Protein AF-A0A915CZK5-F1 (afdb_monomer_lite)

Organism: NCBI:txid166011

Radius of gyration: 19.05 Å; chains: 1; bounding box: 60×40×52 Å

pLDDT: mean 86.32, std 12.69, range [44.34, 98.44]

Sequence (229 aa):
MIPVGGGPTDKDTLWALVYAQLESTDKKTGRRNFRHSYAYAFQGFYGSDGAVMIAWLANWVDWDHIVDFETAMTLPRQVLLGADRKSILTPPVDQVVSLRDRVLDKMLFLRGQLISLPNGTAEIKLLIDPNYKGSIRLSLVHPTLKNPVPGVEISQQGLEIISGAVDKSKQQAIEVYADGGLTTGTARLLGNQKFTQMQLSGELAAITGADVWSLKAAEMRGKYINPQS

Secondary structure (DSSP, 8-state):
-EEESS-TT-TT-EEE-----TT-B-TTT--BTTSS--EEEEEEEEETTEEEEEEEE--GGG--SSS-----BPPPEE-EE-TTSS-EE-PBPGGGGGGEEEE--HHHHHTT--EE-TTS-EEEEEEE-TT--S-EEEEEE-SS--SSPPEEEEETTEEEEE--S---SSEEEEEEEEGGGTEEEEEEEE-SS---EEEEEE-GGGEEEEEEEEEPPP--------TT-

Structure (mmCIF, N/CA/C/O backbone):
data_AF-A0A915CZK5-F1
#
_entry.id   AF-A0A915CZK5-F1
#
loop_
_atom_site.group_PDB
_atom_site.id
_atom_site.type_symbol
_atom_site.label_atom_id
_atom_site.label_alt_id
_atom_site.label_comp_id
_atom_site.label_asym_id
_atom_site.label_entity_id
_atom_site.label_seq_id
_atom_site.pdbx_PDB_ins_code
_atom_site.Cartn_x
_atom_site.Cartn_y
_atom_site.Cartn_z
_atom_site.occupancy
_atom_site.B_iso_or_equiv
_atom_site.auth_seq_id
_atom_site.auth_comp_id
_atom_site.auth_asym_id
_atom_site.auth_atom_id
_atom_site.pdbx_PDB_model_num
ATOM 1 N N . MET A 1 1 ? 14.093 7.901 -16.658 1.00 88.12 1 MET A N 1
ATOM 2 C CA . MET A 1 1 ? 13.110 7.121 -17.446 1.00 88.12 1 MET A CA 1
ATOM 3 C C . MET A 1 1 ? 13.309 5.651 -17.126 1.00 88.12 1 MET A C 1
ATOM 5 O O . MET A 1 1 ? 14.445 5.277 -16.865 1.00 88.12 1 MET A O 1
ATOM 9 N N . ILE A 1 2 ? 12.245 4.849 -17.118 1.00 91.62 2 ILE A N 1
ATOM 10 C CA . ILE A 1 2 ? 12.290 3.407 -16.830 1.00 91.62 2 ILE A CA 1
ATOM 11 C C . ILE A 1 2 ? 11.559 2.637 -17.946 1.00 91.62 2 ILE A C 1
ATOM 13 O O . ILE A 1 2 ? 10.504 3.110 -18.384 1.00 91.62 2 ILE A O 1
ATOM 17 N N . PRO A 1 3 ? 12.108 1.522 -18.465 1.00 93.56 3 PRO A N 1
ATOM 18 C CA . PRO A 1 3 ? 11.441 0.747 -19.508 1.00 93.56 3 PRO A CA 1
ATOM 19 C C . PRO A 1 3 ? 10.228 0.010 -18.928 1.00 93.56 3 PRO A C 1
ATOM 21 O O . PRO A 1 3 ? 10.270 -0.474 -17.798 1.00 93.56 3 PRO A O 1
ATOM 24 N N . VAL A 1 4 ? 9.144 -0.067 -19.697 1.00 91.44 4 VAL A N 1
ATOM 25 C CA . VAL A 1 4 ? 7.889 -0.728 -19.320 1.00 91.44 4 VAL A CA 1
ATOM 26 C C . VAL A 1 4 ? 7.341 -1.539 -20.496 1.00 91.44 4 VAL A C 1
ATOM 28 O O . VAL A 1 4 ? 7.353 -1.095 -21.645 1.00 91.44 4 VAL A O 1
ATOM 31 N N . GLY A 1 5 ? 6.847 -2.746 -20.209 1.00 83.50 5 GLY A N 1
ATOM 32 C CA . GLY A 1 5 ? 6.284 -3.653 -21.219 1.00 83.50 5 GLY A CA 1
ATOM 33 C C . GLY A 1 5 ? 7.307 -4.384 -22.102 1.00 83.50 5 GLY A C 1
ATOM 34 O O . GLY A 1 5 ? 6.891 -5.092 -23.011 1.00 83.50 5 GLY A O 1
ATOM 35 N N . GLY A 1 6 ? 8.607 -4.233 -21.833 1.00 87.06 6 GLY A N 1
ATOM 36 C CA . GLY A 1 6 ? 9.704 -4.888 -22.548 1.00 87.06 6 GLY A CA 1
ATOM 37 C C . GLY A 1 6 ? 11.066 -4.529 -21.942 1.00 87.06 6 GLY A C 1
ATOM 38 O O . GLY A 1 6 ? 11.152 -3.713 -21.019 1.00 87.06 6 GLY A O 1
ATOM 39 N N . GLY A 1 7 ? 12.132 -5.159 -22.440 1.00 89.81 7 GLY A N 1
ATOM 40 C CA . GLY A 1 7 ? 13.500 -4.897 -21.983 1.00 89.81 7 GLY A CA 1
ATOM 41 C C . GLY A 1 7 ? 14.107 -3.622 -22.582 1.00 89.81 7 GLY A C 1
ATOM 42 O O . GLY A 1 7 ? 13.661 -3.158 -23.629 1.00 89.81 7 GLY A O 1
ATOM 43 N N . PRO A 1 8 ? 15.166 -3.048 -21.986 1.00 90.12 8 PRO A N 1
ATOM 44 C CA . PRO A 1 8 ? 15.745 -1.777 -22.436 1.00 90.12 8 PRO A CA 1
ATOM 45 C C . PRO A 1 8 ? 16.321 -1.813 -23.862 1.00 90.12 8 PRO A C 1
ATOM 47 O O . PRO A 1 8 ? 16.520 -0.759 -24.458 1.00 90.12 8 PRO A O 1
ATOM 50 N N . THR A 1 9 ? 16.595 -3.002 -24.405 1.00 91.69 9 THR A N 1
ATOM 51 C CA . THR A 1 9 ? 17.092 -3.208 -25.776 1.00 91.69 9 THR A CA 1
ATOM 52 C C . THR A 1 9 ? 16.009 -3.663 -26.755 1.00 91.69 9 THR A C 1
ATOM 54 O O . THR A 1 9 ? 16.303 -3.856 -27.932 1.00 91.69 9 THR A O 1
ATOM 57 N N . ASP A 1 10 ? 14.782 -3.895 -26.286 1.00 93.25 10 ASP A N 1
ATOM 58 C CA . ASP A 1 10 ? 13.662 -4.274 -27.143 1.00 93.25 10 ASP A CA 1
ATOM 59 C C . ASP A 1 10 ? 13.098 -3.026 -27.841 1.00 93.25 10 ASP A C 1
ATOM 61 O O . ASP A 1 10 ? 12.862 -1.987 -27.221 1.00 93.25 10 ASP A O 1
ATOM 65 N N . LYS A 1 11 ? 12.906 -3.131 -29.159 1.00 92.38 11 LYS A N 1
ATOM 66 C CA . LYS A 1 11 ? 12.412 -2.049 -30.017 1.00 92.38 11 LYS A CA 1
ATOM 67 C C . LYS A 1 11 ? 10.963 -1.662 -29.714 1.00 92.38 11 LYS A C 1
ATOM 69 O O . LYS A 1 11 ? 10.569 -0.540 -30.016 1.00 92.38 11 LYS A O 1
ATOM 74 N N . ASP A 1 12 ? 10.180 -2.582 -29.149 1.00 90.94 12 ASP A N 1
ATOM 75 C CA . ASP A 1 12 ? 8.757 -2.378 -28.867 1.00 90.94 12 ASP A CA 1
ATOM 76 C C . ASP A 1 12 ? 8.514 -1.898 -27.417 1.00 90.94 12 ASP A C 1
ATOM 78 O O . ASP A 1 12 ? 7.365 -1.692 -27.003 1.00 90.94 12 ASP A O 1
ATOM 82 N N . THR A 1 13 ? 9.596 -1.671 -26.657 1.00 93.56 13 THR A N 1
ATOM 83 C CA . THR A 1 13 ? 9.572 -1.164 -25.281 1.00 93.56 13 THR A CA 1
ATOM 84 C C . THR A 1 13 ? 9.050 0.262 -25.211 1.00 93.56 13 THR A C 1
ATOM 86 O O . THR A 1 13 ? 9.538 1.175 -25.881 1.00 93.56 13 THR A O 1
ATOM 89 N N . LEU A 1 14 ? 8.085 0.472 -24.317 1.00 93.19 14 LEU A N 1
ATOM 90 C CA . LEU A 1 14 ? 7.656 1.806 -23.924 1.00 93.19 14 LEU A CA 1
ATOM 91 C C . LEU A 1 14 ? 8.513 2.302 -22.760 1.00 93.19 14 LEU A C 1
ATOM 93 O O . LEU A 1 14 ? 9.072 1.523 -21.993 1.00 93.19 14 LEU A O 1
ATOM 97 N N . TRP A 1 15 ? 8.599 3.619 -22.603 1.00 93.50 15 TRP A N 1
ATOM 98 C CA . TRP A 1 15 ? 9.385 4.231 -21.538 1.00 93.50 15 TRP A CA 1
ATOM 99 C C . TRP A 1 15 ? 8.518 5.154 -20.699 1.00 93.50 15 TRP A C 1
ATOM 101 O O . TRP A 1 15 ? 7.873 6.062 -21.220 1.00 93.50 15 TRP A O 1
ATOM 111 N N . ALA A 1 16 ? 8.542 4.950 -19.385 1.00 91.00 16 ALA A N 1
ATOM 112 C CA . ALA A 1 16 ? 7.871 5.821 -18.437 1.00 91.00 16 ALA A CA 1
ATOM 113 C C . ALA A 1 16 ? 8.842 6.892 -17.915 1.00 91.00 16 ALA A C 1
ATOM 115 O O . ALA A 1 16 ? 9.943 6.600 -17.427 1.00 91.00 16 ALA A O 1
ATOM 116 N N . LEU A 1 17 ? 8.424 8.155 -17.996 1.00 91.44 17 LEU A N 1
ATOM 117 C CA . LEU A 1 17 ? 9.046 9.256 -17.268 1.00 91.44 17 LEU A CA 1
ATOM 118 C C . LEU A 1 17 ? 8.264 9.483 -15.973 1.00 91.44 17 LEU A C 1
ATOM 120 O O . LEU A 1 17 ? 7.155 10.009 -15.996 1.00 91.44 17 LEU A O 1
ATOM 124 N N . VAL A 1 18 ? 8.865 9.101 -14.849 1.00 88.56 18 VAL A N 1
ATOM 125 C CA . VAL A 1 18 ? 8.346 9.396 -13.511 1.00 88.56 18 VAL A CA 1
ATOM 126 C C . VAL A 1 18 ? 9.068 10.631 -12.994 1.00 88.56 18 VAL A C 1
ATOM 128 O O . VAL A 1 18 ? 10.297 10.680 -12.995 1.00 88.56 18 VAL A O 1
ATOM 131 N N . TYR A 1 19 ? 8.305 11.639 -12.593 1.00 86.31 19 TYR A N 1
ATOM 132 C CA . TYR A 1 19 ? 8.831 12.885 -12.057 1.00 86.31 19 TYR A CA 1
ATOM 133 C C . TYR A 1 19 ? 7.837 13.474 -11.062 1.00 86.31 19 TYR A C 1
ATOM 135 O O . TYR A 1 19 ? 6.649 13.152 -11.082 1.00 86.31 19 TYR A O 1
ATOM 143 N N . ALA A 1 20 ? 8.333 14.349 -10.199 1.00 83.06 20 ALA A N 1
ATOM 144 C CA . ALA A 1 20 ? 7.508 15.102 -9.277 1.00 83.06 20 ALA A CA 1
ATOM 145 C C . ALA A 1 20 ? 7.496 16.580 -9.672 1.00 83.06 20 ALA A C 1
ATOM 147 O O . ALA A 1 20 ? 8.491 17.111 -10.166 1.00 83.06 20 ALA A O 1
ATOM 148 N N . GLN A 1 21 ? 6.362 17.244 -9.458 1.00 79.12 21 GLN A N 1
ATOM 149 C CA . GLN A 1 21 ? 6.217 18.672 -9.714 1.00 79.12 21 GLN A CA 1
ATOM 150 C C . GLN A 1 21 ? 6.209 19.441 -8.395 1.00 79.12 21 GLN A C 1
ATOM 152 O O . GLN A 1 21 ? 5.219 19.423 -7.663 1.00 79.12 21 GLN A O 1
ATOM 157 N N . LEU A 1 22 ? 7.289 20.167 -8.126 1.00 74.19 22 LEU A N 1
ATOM 158 C CA . LEU A 1 22 ? 7.367 21.098 -7.004 1.00 74.19 22 LEU A CA 1
ATOM 159 C C . LEU A 1 22 ? 6.497 22.336 -7.276 1.00 74.19 22 LEU A C 1
ATOM 161 O O . LEU A 1 22 ? 6.403 22.796 -8.409 1.00 74.19 22 LEU A O 1
ATOM 165 N N . GLU A 1 23 ? 5.837 22.845 -6.235 1.00 72.44 23 GLU A N 1
ATOM 166 C CA . GLU A 1 23 ? 5.085 24.123 -6.209 1.00 72.44 23 GLU A CA 1
ATOM 167 C C . GLU A 1 23 ? 3.944 24.230 -7.225 1.00 72.44 23 GLU A C 1
ATOM 169 O O . GLU A 1 23 ? 3.369 25.293 -7.453 1.00 72.44 23 GLU A O 1
ATOM 174 N N . SER A 1 24 ? 3.554 23.107 -7.809 1.00 69.94 24 SER A N 1
ATOM 175 C CA . SER A 1 24 ? 2.520 23.068 -8.830 1.00 69.94 24 SER A CA 1
ATOM 176 C C . SER A 1 24 ? 1.125 23.109 -8.212 1.00 69.94 24 SER A C 1
ATOM 178 O O . SER A 1 24 ? 0.882 22.650 -7.095 1.00 69.94 24 SER A O 1
ATOM 180 N N . THR A 1 25 ? 0.193 23.697 -8.955 1.00 73.75 25 THR A N 1
ATOM 181 C CA . THR A 1 25 ? -1.229 23.717 -8.619 1.00 73.75 25 THR A CA 1
ATOM 182 C C . THR A 1 25 ? -1.966 22.941 -9.691 1.00 73.75 25 THR A C 1
ATOM 184 O O . THR A 1 25 ? -1.838 23.255 -10.877 1.00 73.75 25 THR A O 1
ATOM 187 N N . ASP A 1 26 ? -2.746 21.945 -9.289 1.00 72.25 26 ASP A N 1
ATOM 188 C CA . ASP A 1 26 ? -3.642 21.269 -10.211 1.00 72.25 26 ASP A CA 1
ATOM 189 C C . ASP A 1 26 ? -4.695 22.271 -10.707 1.00 72.25 26 ASP A C 1
ATOM 191 O O . ASP A 1 26 ? -5.464 22.834 -9.929 1.00 72.25 26 ASP A O 1
ATOM 195 N N . LYS A 1 27 ? -4.717 22.520 -12.019 1.00 78.56 27 LYS A N 1
ATOM 196 C CA . LYS A 1 27 ? -5.572 23.557 -12.617 1.00 78.56 27 LYS A CA 1
ATOM 197 C C . LYS A 1 27 ? -7.067 23.259 -12.488 1.00 78.56 27 LYS A C 1
ATOM 199 O O . LYS A 1 27 ? -7.861 24.191 -12.5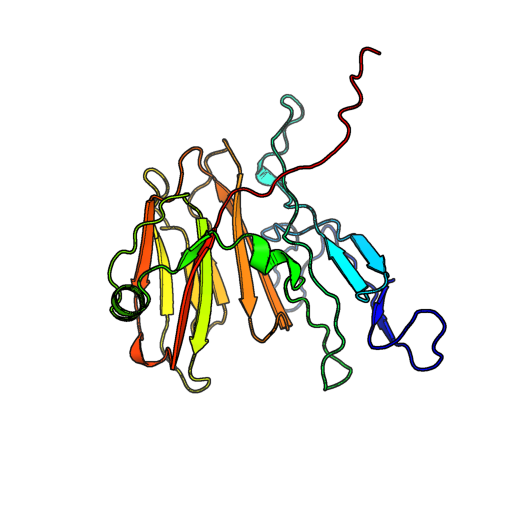38 1.00 78.56 27 LYS A O 1
ATOM 204 N N . LYS A 1 28 ? -7.456 21.987 -12.365 1.00 74.50 28 LYS A N 1
ATOM 205 C CA . LYS A 1 28 ? -8.867 21.578 -12.298 1.00 74.50 28 LYS A CA 1
ATOM 206 C C . LYS A 1 28 ? -9.430 21.697 -10.886 1.00 74.50 28 LYS A C 1
ATOM 208 O O . LYS A 1 28 ? -10.595 22.031 -10.718 1.00 74.50 28 LYS A O 1
ATOM 213 N N . THR A 1 29 ? -8.612 21.414 -9.881 1.00 69.88 29 THR A N 1
ATOM 214 C CA . THR A 1 29 ? -9.024 21.322 -8.474 1.00 69.88 29 THR A CA 1
ATOM 215 C C . THR A 1 29 ? -8.499 22.471 -7.617 1.00 69.88 29 THR A C 1
ATOM 217 O O . THR A 1 29 ? -8.926 22.620 -6.477 1.00 69.88 29 THR A O 1
ATOM 220 N N . GLY A 1 30 ? -7.551 23.266 -8.124 1.00 70.19 30 GLY A N 1
ATOM 221 C CA . GLY A 1 30 ? -6.881 24.334 -7.379 1.00 70.19 30 GLY A CA 1
ATOM 222 C C . GLY A 1 30 ? -5.959 23.831 -6.261 1.00 70.19 30 GLY A C 1
ATOM 223 O O . GLY A 1 30 ? -5.427 24.633 -5.492 1.00 70.19 30 GLY A O 1
ATOM 224 N N . ARG A 1 31 ? -5.758 22.511 -6.136 1.00 57.09 31 ARG A N 1
ATOM 225 C CA . ARG A 1 31 ? -4.928 21.912 -5.084 1.00 57.09 31 ARG A CA 1
ATOM 226 C C . ARG A 1 31 ? -3.450 22.149 -5.379 1.00 57.09 31 ARG A C 1
ATOM 228 O O . ARG A 1 31 ? -2.967 21.804 -6.453 1.00 57.09 31 ARG A O 1
ATOM 235 N N . ARG A 1 32 ? -2.719 22.710 -4.412 1.00 53.34 32 ARG A N 1
ATOM 236 C CA . ARG A 1 32 ? -1.252 22.810 -4.467 1.00 53.34 32 ARG A CA 1
ATOM 237 C C . ARG A 1 32 ? -0.623 21.463 -4.099 1.00 53.34 32 ARG A C 1
ATOM 239 O O . ARG A 1 32 ? -0.948 20.910 -3.047 1.00 53.34 32 ARG A O 1
ATOM 246 N N . ASN A 1 33 ? 0.322 20.989 -4.908 1.00 52.12 33 ASN A N 1
ATOM 247 C CA . ASN A 1 33 ? 1.016 19.702 -4.757 1.00 52.12 33 ASN A CA 1
ATOM 248 C C . ASN A 1 33 ? 1.871 19.585 -3.482 1.00 52.12 33 ASN A C 1
ATOM 250 O O . ASN A 1 33 ? 2.315 18.496 -3.139 1.00 52.12 33 ASN A O 1
ATOM 254 N N . PHE A 1 34 ? 2.014 20.669 -2.716 1.00 45.41 34 PHE A N 1
ATOM 255 C CA . PHE A 1 34 ? 2.678 20.658 -1.414 1.00 45.41 34 PHE A CA 1
ATOM 256 C C . PHE A 1 34 ? 1.829 20.205 -0.232 1.00 45.41 34 PHE A C 1
ATOM 258 O O . PHE A 1 34 ? 2.358 20.151 0.875 1.00 45.41 34 PHE A O 1
ATOM 265 N N . ARG A 1 35 ? 0.533 19.904 -0.407 1.00 44.34 35 ARG A N 1
ATOM 266 C CA . ARG A 1 35 ? -0.277 19.560 0.765 1.00 44.34 35 ARG A CA 1
ATOM 267 C C . ARG A 1 35 ? -0.223 18.094 1.183 1.00 44.34 35 ARG A C 1
ATOM 269 O O . ARG A 1 35 ? -0.007 17.903 2.364 1.00 44.34 35 ARG A O 1
ATOM 276 N N . HIS A 1 36 ? -0.328 17.071 0.326 1.00 53.62 36 HIS A N 1
ATOM 277 C CA . HIS A 1 36 ? -0.409 15.689 0.851 1.00 53.62 36 HIS A CA 1
ATOM 278 C C . HIS A 1 36 ? 0.021 14.587 -0.143 1.00 53.62 36 HIS A C 1
ATOM 280 O O . HIS A 1 36 ? -0.797 13.759 -0.530 1.00 53.62 36 HIS A O 1
ATOM 286 N N . SER A 1 37 ? 1.298 14.535 -0.545 1.00 64.31 37 SER A N 1
ATOM 287 C CA . SER A 1 37 ? 1.898 13.270 -1.010 1.00 64.31 37 SER A CA 1
ATOM 288 C C . SER A 1 37 ? 3.062 12.906 -0.104 1.00 64.31 37 SER A C 1
ATOM 290 O O . SER A 1 37 ? 4.045 13.643 -0.020 1.00 64.31 37 SER A O 1
ATOM 292 N N . TYR A 1 38 ? 2.942 11.766 0.571 1.00 79.94 38 TYR A N 1
ATOM 293 C CA . TYR A 1 38 ? 3.996 11.230 1.424 1.00 79.94 38 TYR A CA 1
ATOM 294 C C . TYR A 1 38 ? 4.954 10.310 0.664 1.00 79.94 38 TYR A C 1
ATOM 296 O O . TYR A 1 38 ? 5.944 9.896 1.239 1.00 79.94 38 TYR A O 1
ATOM 304 N N . ALA A 1 39 ? 4.703 9.997 -0.610 1.00 88.44 39 ALA A N 1
ATOM 305 C CA . ALA A 1 39 ? 5.665 9.306 -1.465 1.00 88.44 39 ALA A CA 1
ATOM 306 C C . ALA A 1 39 ? 6.317 10.325 -2.409 1.00 88.44 39 ALA A C 1
ATOM 308 O O . ALA A 1 39 ? 5.628 10.977 -3.202 1.00 88.44 39 ALA A O 1
ATOM 309 N N . TYR A 1 40 ? 7.635 10.488 -2.308 1.00 88.00 40 TYR A N 1
ATOM 310 C CA . TYR A 1 40 ? 8.397 11.452 -3.101 1.00 88.00 40 TYR A CA 1
ATOM 311 C C . TYR A 1 40 ? 9.756 10.893 -3.529 1.00 88.00 40 TYR A C 1
ATOM 313 O O . TYR A 1 40 ? 10.177 9.842 -3.060 1.00 88.00 40 TYR A O 1
ATOM 321 N N . ALA A 1 41 ? 10.445 11.604 -4.427 1.00 91.19 41 ALA A N 1
ATOM 322 C CA . ALA A 1 41 ? 11.785 11.251 -4.900 1.00 91.19 41 ALA A CA 1
ATOM 323 C C . ALA A 1 41 ? 11.869 9.797 -5.401 1.00 91.19 41 ALA A C 1
ATOM 325 O O . ALA A 1 41 ? 12.759 9.042 -5.021 1.00 91.19 41 ALA A O 1
ATOM 326 N N . PHE A 1 42 ? 10.905 9.407 -6.242 1.00 92.88 42 PHE A N 1
ATOM 327 C CA . PHE A 1 42 ? 10.883 8.080 -6.844 1.00 92.88 42 PHE A CA 1
ATOM 328 C C . PHE A 1 42 ? 12.183 7.819 -7.604 1.00 92.88 42 PHE A C 1
ATOM 330 O O . PHE A 1 42 ? 12.549 8.574 -8.509 1.00 92.88 42 PHE A O 1
ATOM 337 N N . GLN A 1 43 ? 12.835 6.710 -7.271 1.00 94.69 43 GLN A N 1
ATOM 338 C CA . GLN A 1 43 ? 13.957 6.176 -8.022 1.00 94.69 43 GLN A CA 1
ATOM 339 C C . GLN A 1 43 ? 13.598 4.785 -8.529 1.00 94.69 43 GLN A C 1
ATOM 341 O O . GLN A 1 43 ? 13.104 3.940 -7.784 1.00 94.69 43 GLN A O 1
ATOM 346 N N . GLY A 1 44 ? 13.841 4.571 -9.819 1.00 93.50 44 GLY A N 1
ATOM 347 C CA . GLY A 1 44 ? 13.575 3.313 -10.495 1.00 93.50 44 GLY A CA 1
ATOM 348 C C . GLY A 1 44 ? 14.854 2.617 -10.945 1.00 93.50 44 GLY A C 1
ATOM 349 O O . GLY A 1 44 ? 15.830 3.277 -11.304 1.00 93.50 44 GLY A O 1
ATOM 350 N N . PHE A 1 45 ? 14.828 1.291 -10.958 1.00 92.62 45 PHE A N 1
ATOM 351 C CA . PHE A 1 45 ? 15.874 0.422 -11.482 1.00 92.62 45 PHE A CA 1
ATOM 352 C C . PHE A 1 45 ? 15.250 -0.697 -12.319 1.00 92.62 45 PHE A C 1
ATOM 354 O O . PHE A 1 45 ? 14.098 -1.074 -12.123 1.00 92.62 45 PHE A O 1
ATOM 361 N N . TYR A 1 46 ? 16.011 -1.214 -13.278 1.00 93.00 46 TYR A N 1
ATOM 362 C CA . TYR A 1 46 ? 15.595 -2.334 -14.115 1.00 93.00 46 TYR A CA 1
ATOM 363 C C . TYR A 1 46 ? 16.533 -3.513 -13.868 1.00 93.00 46 TYR A C 1
ATOM 365 O O . TYR A 1 46 ? 17.753 -3.347 -13.921 1.00 93.00 46 TYR A O 1
ATOM 373 N N . GLY A 1 47 ? 15.966 -4.684 -13.586 1.00 88.81 47 GLY A N 1
ATOM 374 C CA . GLY A 1 47 ? 16.706 -5.914 -13.315 1.00 88.81 47 GLY A CA 1
ATOM 375 C C . GLY A 1 47 ? 16.076 -7.136 -13.980 1.00 88.81 47 GLY A C 1
ATOM 376 O O . GLY A 1 47 ? 15.259 -7.011 -14.890 1.00 88.81 47 GLY A O 1
ATOM 377 N N . SER A 1 48 ? 16.457 -8.328 -13.510 1.00 86.00 48 SER A N 1
ATOM 378 C CA . SER A 1 48 ? 15.895 -9.607 -13.978 1.00 86.00 48 SER A CA 1
ATOM 379 C C . SER A 1 48 ? 14.381 -9.683 -13.808 1.00 86.00 48 SER A C 1
ATOM 381 O O . SER A 1 48 ? 13.692 -10.247 -14.650 1.00 86.00 48 SER A O 1
ATOM 383 N N . ASP A 1 49 ? 13.878 -9.063 -12.744 1.00 84.19 49 ASP A N 1
ATOM 384 C CA . ASP A 1 49 ? 12.471 -9.112 -12.345 1.00 84.19 49 ASP A CA 1
ATOM 385 C C . ASP A 1 49 ? 11.669 -7.958 -12.978 1.00 84.19 49 ASP A C 1
ATOM 387 O O . ASP A 1 49 ? 10.534 -7.676 -12.596 1.00 84.19 49 ASP A O 1
ATOM 391 N N . GLY A 1 50 ? 12.274 -7.269 -13.952 1.00 92.06 50 GLY A N 1
ATOM 392 C CA . GLY A 1 50 ? 11.712 -6.119 -14.640 1.00 92.06 50 GLY A CA 1
ATOM 393 C C . GLY A 1 50 ? 12.013 -4.791 -13.950 1.00 92.06 50 GLY A C 1
ATOM 394 O O . GLY A 1 50 ? 13.013 -4.617 -13.248 1.00 92.06 50 GLY A O 1
ATOM 395 N N . ALA A 1 51 ? 11.150 -3.818 -14.222 1.00 95.06 51 ALA A N 1
ATOM 396 C CA . ALA A 1 51 ? 11.238 -2.475 -13.681 1.00 95.06 51 ALA A CA 1
ATOM 397 C C . ALA A 1 51 ? 10.677 -2.423 -12.255 1.00 95.06 51 ALA A C 1
ATOM 399 O O . ALA A 1 51 ? 9.534 -2.811 -12.014 1.00 95.06 51 ALA A O 1
ATOM 400 N N . VAL A 1 52 ? 11.464 -1.890 -11.324 1.00 95.06 52 VAL A N 1
ATOM 401 C CA . VAL A 1 52 ? 11.086 -1.686 -9.924 1.00 95.06 52 VAL A CA 1
ATOM 402 C C . VAL A 1 52 ? 11.382 -0.244 -9.537 1.00 95.06 52 VAL A C 1
ATOM 404 O O . VAL A 1 52 ? 12.328 0.367 -10.031 1.00 95.06 52 VAL A O 1
ATOM 407 N N . MET A 1 53 ? 10.575 0.318 -8.648 1.00 95.38 53 MET A N 1
ATOM 408 C CA . MET A 1 53 ? 10.799 1.635 -8.077 1.00 95.38 53 MET A CA 1
ATOM 409 C C . MET A 1 53 ? 10.566 1.654 -6.574 1.00 95.38 53 MET A C 1
ATOM 411 O O . MET A 1 53 ? 9.823 0.845 -6.017 1.00 95.38 53 MET A O 1
ATOM 415 N N . ILE A 1 54 ? 11.193 2.624 -5.929 1.00 95.38 54 ILE A N 1
ATOM 416 C CA . ILE A 1 54 ? 11.020 2.923 -4.516 1.00 95.38 54 ILE A CA 1
ATOM 417 C C . ILE A 1 54 ? 10.939 4.439 -4.345 1.00 95.38 54 ILE A C 1
ATOM 419 O O . ILE A 1 54 ? 11.546 5.189 -5.115 1.00 95.38 54 ILE A O 1
ATOM 423 N N . ALA A 1 55 ? 10.173 4.896 -3.362 1.00 93.88 55 ALA A N 1
ATOM 424 C CA . ALA A 1 55 ? 10.058 6.306 -3.026 1.00 93.88 55 ALA A CA 1
ATOM 425 C C . ALA A 1 55 ? 10.405 6.544 -1.565 1.00 93.88 55 ALA A C 1
ATOM 427 O O . ALA A 1 55 ? 10.232 5.682 -0.706 1.00 93.88 55 ALA A O 1
ATOM 428 N N . TRP A 1 56 ? 10.868 7.750 -1.292 1.00 91.12 56 TRP A N 1
ATOM 429 C CA . TRP A 1 56 ? 11.030 8.255 0.054 1.00 91.12 56 TRP A CA 1
ATOM 430 C C . TRP A 1 56 ? 9.662 8.525 0.687 1.00 91.12 56 TRP A C 1
ATOM 432 O O . TRP A 1 56 ? 8.804 9.163 0.064 1.00 91.12 56 TRP A O 1
ATOM 442 N N . LEU A 1 57 ? 9.475 8.059 1.927 1.00 87.38 57 LEU A N 1
ATOM 443 C CA . LEU A 1 57 ? 8.334 8.416 2.762 1.00 87.38 57 LEU A CA 1
ATOM 444 C C . LEU A 1 57 ? 8.541 9.834 3.315 1.00 87.38 57 LEU A C 1
ATOM 446 O O . LEU A 1 57 ? 9.017 10.050 4.432 1.00 87.38 57 LEU A O 1
ATOM 450 N N . ALA A 1 58 ? 8.225 10.811 2.476 1.00 80.81 58 ALA A N 1
ATOM 451 C CA . ALA A 1 58 ? 8.569 12.197 2.690 1.00 80.81 58 ALA A CA 1
ATOM 452 C C . ALA A 1 58 ? 7.905 12.766 3.945 1.00 80.81 58 ALA A C 1
ATOM 454 O O . ALA A 1 58 ? 6.689 12.690 4.144 1.00 80.81 58 ALA A O 1
ATOM 455 N N . ASN A 1 59 ? 8.723 13.380 4.790 1.00 75.44 59 ASN A N 1
ATOM 456 C CA . ASN A 1 59 ? 8.327 13.923 6.081 1.00 75.44 59 ASN A CA 1
ATOM 457 C C . ASN A 1 59 ? 8.408 15.450 6.114 1.00 75.44 59 ASN A C 1
ATOM 459 O O . ASN A 1 59 ? 8.837 16.032 7.100 1.00 75.44 59 ASN A O 1
ATOM 463 N N . TRP A 1 60 ? 7.944 16.102 5.047 1.00 71.62 60 TRP A N 1
ATOM 464 C CA . TRP A 1 60 ? 7.998 17.558 4.864 1.00 71.62 60 TRP A CA 1
ATOM 465 C C . TRP A 1 60 ? 7.526 18.381 6.074 1.00 71.62 60 TRP A C 1
ATOM 467 O O . TRP A 1 60 ? 8.054 19.456 6.327 1.00 71.62 60 TRP A O 1
ATOM 477 N N . VAL A 1 61 ? 6.538 17.875 6.820 1.00 65.25 61 VAL A N 1
ATOM 478 C CA . VAL A 1 61 ? 5.953 18.530 8.007 1.00 65.25 61 VAL A CA 1
ATOM 479 C C . VAL A 1 61 ? 6.894 18.509 9.222 1.00 65.25 61 VAL A C 1
ATOM 481 O O . VAL A 1 61 ? 6.766 19.343 10.119 1.00 65.25 61 VAL A O 1
ATOM 484 N N . ASP A 1 62 ? 7.844 17.576 9.240 1.00 62.81 62 ASP A N 1
ATOM 485 C CA . ASP A 1 62 ? 8.776 17.343 10.345 1.00 62.81 62 ASP A CA 1
ATOM 486 C C . ASP A 1 62 ? 10.182 17.873 10.047 1.00 62.81 62 ASP A C 1
ATOM 488 O O . ASP A 1 62 ? 11.080 17.683 10.862 1.00 62.81 62 ASP A O 1
ATOM 492 N N . TRP A 1 63 ? 10.390 18.516 8.891 1.00 61.75 63 TRP A N 1
ATOM 493 C CA . TRP A 1 63 ? 11.679 19.114 8.566 1.00 61.75 63 TRP A CA 1
ATOM 494 C C . TRP A 1 63 ? 12.004 20.234 9.564 1.00 61.75 63 TRP A C 1
ATOM 496 O O . TRP A 1 63 ? 11.376 21.295 9.567 1.00 61.75 63 TRP A O 1
ATOM 506 N N . ASP A 1 64 ? 13.007 19.980 10.398 1.00 61.78 64 ASP A N 1
ATOM 507 C CA . ASP A 1 64 ? 13.660 20.927 11.292 1.00 61.78 64 ASP A CA 1
ATOM 508 C C . ASP A 1 64 ? 15.171 20.846 11.021 1.00 61.78 64 ASP A C 1
ATOM 510 O O . ASP A 1 64 ? 15.711 19.784 10.720 1.00 61.78 64 ASP A O 1
ATOM 514 N N . HIS A 1 65 ? 15.862 21.977 11.108 1.00 58.97 65 HIS A N 1
ATOM 515 C CA . HIS A 1 65 ? 17.304 22.082 10.908 1.00 58.97 65 HIS A CA 1
ATOM 516 C C . HIS A 1 65 ? 18.131 21.602 12.114 1.00 58.97 65 HIS A C 1
ATOM 518 O O . HIS A 1 65 ? 19.358 21.663 12.062 1.00 58.97 65 HIS A O 1
ATOM 524 N N . ILE A 1 66 ? 17.484 21.182 13.205 1.00 57.91 66 ILE A N 1
ATOM 525 C CA . ILE A 1 66 ? 18.143 20.974 14.502 1.00 57.91 66 ILE A CA 1
ATOM 526 C C . ILE A 1 66 ? 18.294 19.490 14.867 1.00 57.91 66 ILE A C 1
ATOM 528 O O . ILE A 1 66 ? 19.252 19.133 15.553 1.00 57.91 66 ILE A O 1
ATOM 532 N N . VAL A 1 67 ? 17.387 18.615 14.426 1.00 60.84 67 VAL A N 1
ATOM 533 C CA . VAL A 1 67 ? 17.342 17.213 14.870 1.00 60.84 67 VAL A CA 1
ATOM 534 C C . VAL A 1 67 ? 17.291 16.283 13.664 1.00 60.84 67 VAL A C 1
ATOM 536 O O . VAL A 1 67 ? 16.447 16.450 12.785 1.00 60.84 67 VAL A O 1
ATOM 539 N N . ASP A 1 68 ? 18.190 15.295 13.640 1.00 62.56 68 ASP A N 1
ATOM 540 C CA . ASP A 1 68 ? 18.120 14.192 12.682 1.00 62.56 68 ASP A CA 1
ATOM 541 C C . ASP A 1 68 ? 16.800 13.436 12.876 1.00 62.56 68 ASP A C 1
ATOM 543 O O . ASP A 1 68 ? 16.411 13.119 14.004 1.00 62.56 68 ASP A O 1
ATOM 547 N N . PHE A 1 69 ? 16.077 13.189 11.791 1.00 62.16 69 PHE A N 1
ATOM 548 C CA . PHE A 1 69 ? 14.714 12.682 11.859 1.00 62.16 69 PHE A CA 1
ATOM 549 C C . PHE A 1 69 ? 14.613 11.295 11.235 1.00 62.16 69 PHE A C 1
ATOM 551 O O . PHE A 1 69 ? 15.101 11.026 10.138 1.00 62.16 69 PHE A O 1
ATOM 558 N N . GLU A 1 70 ? 13.917 10.397 11.933 1.00 71.81 70 GLU A N 1
ATOM 559 C CA . GLU A 1 70 ? 13.650 9.056 11.424 1.00 71.81 70 GLU A CA 1
ATOM 560 C C . GLU A 1 70 ? 12.886 9.152 10.102 1.00 71.81 70 GLU A C 1
ATOM 562 O O . GLU A 1 70 ? 11.872 9.849 9.999 1.00 71.81 70 GLU A O 1
ATOM 567 N N . THR A 1 71 ? 13.354 8.426 9.092 1.00 78.31 71 THR A N 1
ATOM 568 C CA . THR A 1 71 ? 12.720 8.356 7.780 1.00 78.31 71 THR A CA 1
ATOM 569 C C . THR A 1 71 ? 12.573 6.915 7.311 1.00 78.31 71 THR A C 1
ATOM 571 O O . THR A 1 71 ? 13.176 5.998 7.865 1.00 78.31 71 THR A O 1
ATOM 574 N N . ALA A 1 72 ? 11.734 6.711 6.302 1.00 86.31 72 ALA A N 1
ATOM 575 C CA . ALA A 1 72 ? 11.462 5.409 5.722 1.00 86.31 72 ALA A CA 1
ATOM 576 C C . ALA A 1 72 ? 11.365 5.518 4.198 1.00 86.31 72 ALA A C 1
ATOM 578 O O . ALA A 1 72 ? 11.279 6.609 3.629 1.00 86.31 72 ALA A O 1
ATOM 579 N N . MET A 1 73 ? 11.343 4.364 3.546 1.00 91.94 73 MET A N 1
ATOM 580 C CA . 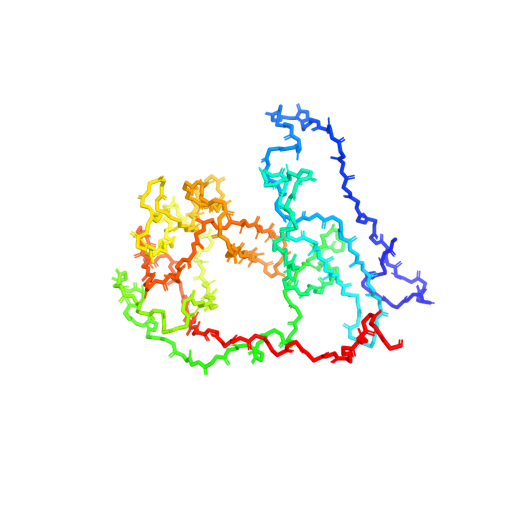MET A 1 73 ? 10.997 4.238 2.136 1.00 91.94 73 MET A CA 1
ATOM 581 C C . MET A 1 73 ? 9.624 3.572 2.019 1.00 91.94 73 MET A C 1
ATOM 583 O O . MET A 1 73 ? 9.202 2.866 2.937 1.00 91.94 73 MET A O 1
ATOM 587 N N . THR A 1 74 ? 8.933 3.771 0.897 1.00 93.75 74 THR A N 1
ATOM 588 C CA . THR A 1 74 ? 7.780 2.937 0.534 1.00 93.75 74 THR A CA 1
ATOM 589 C C . THR A 1 74 ? 8.212 1.481 0.402 1.00 93.75 74 THR A C 1
ATOM 591 O O . THR A 1 74 ? 9.392 1.183 0.184 1.00 93.75 74 THR A O 1
ATOM 594 N N . LEU A 1 75 ? 7.249 0.564 0.406 1.00 94.31 75 LEU A N 1
ATOM 595 C CA . LEU A 1 75 ? 7.484 -0.759 -0.161 1.00 94.31 75 LEU A CA 1
ATOM 596 C C . LEU A 1 75 ? 8.003 -0.629 -1.610 1.00 94.31 75 LEU A C 1
ATOM 598 O O . LEU A 1 75 ? 7.574 0.279 -2.338 1.00 94.31 75 LEU A O 1
ATOM 602 N N . PRO A 1 76 ? 8.928 -1.504 -2.043 1.00 94.81 76 PRO A N 1
ATOM 603 C CA . PRO A 1 76 ? 9.350 -1.554 -3.435 1.00 94.81 76 PRO A CA 1
ATOM 604 C C . PRO A 1 76 ? 8.175 -1.981 -4.318 1.00 94.81 76 PRO A C 1
ATOM 606 O O . PRO A 1 76 ? 7.450 -2.926 -3.998 1.00 94.81 76 PRO A O 1
ATOM 609 N N . ARG A 1 77 ? 7.995 -1.279 -5.438 1.00 95.81 77 ARG A N 1
ATOM 610 C CA . ARG A 1 77 ? 6.876 -1.464 -6.369 1.00 95.81 77 ARG A CA 1
ATOM 611 C C . ARG A 1 77 ? 7.387 -1.892 -7.727 1.00 95.81 77 ARG A C 1
ATOM 613 O O . ARG A 1 77 ? 8.369 -1.332 -8.206 1.00 95.81 77 ARG A O 1
ATOM 620 N N . GLN A 1 78 ? 6.704 -2.824 -8.372 1.00 96.06 78 GLN A N 1
ATOM 621 C CA . GLN A 1 78 ? 6.916 -3.066 -9.796 1.00 96.06 78 GLN A CA 1
ATOM 622 C C . GLN A 1 78 ? 6.440 -1.850 -10.602 1.00 96.06 78 GLN A C 1
ATOM 624 O O . GLN A 1 78 ? 5.622 -1.060 -10.131 1.00 96.06 78 GLN A O 1
ATOM 629 N N . VAL A 1 79 ? 6.941 -1.696 -11.824 1.00 95.69 79 VAL A N 1
ATOM 630 C CA . VAL A 1 79 ? 6.422 -0.732 -12.800 1.00 95.69 79 VAL A CA 1
ATOM 631 C C . VAL A 1 79 ? 5.968 -1.511 -14.022 1.00 95.69 79 VAL A C 1
ATOM 633 O O . VAL A 1 79 ? 6.772 -1.924 -14.857 1.00 95.69 79 VAL A O 1
ATOM 636 N N . LEU A 1 80 ? 4.662 -1.739 -14.108 1.00 94.75 80 LEU A N 1
ATOM 637 C CA . LEU A 1 80 ? 4.057 -2.565 -15.143 1.00 94.75 80 LEU A CA 1
ATOM 638 C C . LEU A 1 80 ? 3.278 -1.699 -16.129 1.00 94.75 80 LEU A C 1
ATOM 640 O O . LEU A 1 80 ? 2.672 -0.692 -15.758 1.00 94.75 80 LEU A O 1
ATOM 644 N N . LEU A 1 81 ? 3.257 -2.128 -17.388 1.00 95.19 81 LEU A N 1
ATOM 645 C CA . LEU A 1 81 ? 2.369 -1.564 -18.396 1.00 95.19 81 LEU A CA 1
ATOM 646 C C . LEU A 1 81 ? 1.012 -2.270 -18.307 1.00 95.19 81 LEU A C 1
ATOM 648 O O . LEU A 1 81 ? 0.944 -3.496 -18.389 1.00 95.19 81 LEU A O 1
ATOM 652 N N . GLY A 1 82 ? -0.062 -1.501 -18.148 1.00 94.06 82 GLY A N 1
ATOM 653 C CA . GLY A 1 82 ? -1.425 -2.021 -18.159 1.00 94.06 82 GLY A CA 1
ATOM 654 C C . GLY A 1 82 ? -1.786 -2.670 -19.498 1.00 94.06 82 GLY A C 1
ATOM 655 O O . GLY A 1 82 ? -1.204 -2.360 -20.540 1.00 94.06 82 GLY A O 1
ATOM 656 N N . ALA A 1 83 ? -2.785 -3.556 -19.487 1.00 92.50 83 ALA A N 1
ATOM 657 C CA . ALA A 1 83 ? -3.248 -4.253 -20.693 1.00 92.50 83 ALA A CA 1
ATOM 658 C C . ALA A 1 83 ? -3.744 -3.295 -21.797 1.00 92.50 83 ALA A C 1
ATOM 660 O O . ALA A 1 83 ? -3.662 -3.608 -22.982 1.00 92.50 83 ALA A O 1
ATOM 661 N N . ASP A 1 84 ? -4.205 -2.101 -21.416 1.00 93.12 84 ASP A N 1
ATOM 662 C CA . ASP A 1 84 ? -4.599 -1.016 -22.321 1.00 93.12 84 ASP A CA 1
ATOM 663 C C . ASP A 1 84 ? -3.414 -0.320 -23.020 1.00 93.12 84 ASP A C 1
ATOM 665 O O . ASP A 1 84 ? -3.622 0.527 -23.892 1.00 93.12 84 ASP A O 1
ATOM 669 N N . ARG A 1 85 ? -2.176 -0.658 -22.627 1.00 91.56 85 ARG A N 1
ATOM 670 C CA . ARG A 1 85 ? -0.910 -0.036 -23.042 1.00 91.56 85 ARG A CA 1
ATOM 671 C C . ARG A 1 85 ? -0.836 1.475 -22.793 1.00 91.56 85 ARG A C 1
ATOM 673 O O . ARG A 1 85 ? -0.033 2.161 -23.424 1.00 91.56 85 ARG A O 1
ATOM 680 N N . LYS A 1 86 ? -1.672 2.002 -21.901 1.00 91.44 86 LYS A N 1
ATOM 681 C CA . LYS A 1 86 ? -1.794 3.438 -21.589 1.00 91.44 86 LYS A CA 1
ATOM 682 C C . LYS A 1 86 ? -1.682 3.724 -20.099 1.00 91.44 86 LYS A C 1
ATOM 684 O O . LYS A 1 86 ? -1.338 4.843 -19.726 1.00 91.44 86 LYS A O 1
ATOM 689 N N . SER A 1 87 ? -1.948 2.727 -19.269 1.00 92.75 87 SER A N 1
ATOM 690 C CA . SER A 1 87 ? -1.867 2.821 -17.821 1.00 92.75 87 SER A CA 1
ATOM 691 C C . SER A 1 87 ? -0.542 2.263 -17.312 1.00 92.75 87 SER A C 1
ATOM 693 O O . SER A 1 87 ? 0.003 1.309 -17.871 1.00 92.75 87 SER A O 1
ATOM 695 N N . ILE A 1 88 ? -0.039 2.840 -16.224 1.00 94.00 88 ILE A N 1
ATOM 696 C CA . ILE A 1 88 ? 1.077 2.284 -15.458 1.00 94.00 88 ILE A CA 1
ATOM 697 C C . ILE A 1 88 ? 0.512 1.726 -14.157 1.00 94.00 88 ILE A C 1
ATOM 699 O O . ILE A 1 88 ? -0.194 2.432 -13.440 1.00 94.00 88 ILE A O 1
ATOM 703 N N . LEU A 1 89 ? 0.819 0.465 -13.867 1.00 95.75 89 LEU A N 1
ATOM 704 C CA . LEU A 1 89 ? 0.440 -0.206 -12.628 1.00 95.75 89 LEU A CA 1
ATOM 705 C C . LEU A 1 89 ? 1.670 -0.322 -11.736 1.00 95.75 89 LEU A C 1
ATOM 707 O O . LEU A 1 89 ? 2.768 -0.615 -12.217 1.00 95.75 89 LEU A O 1
ATOM 711 N N . THR A 1 90 ? 1.481 -0.094 -10.439 1.00 96.31 90 THR A N 1
ATOM 712 C CA . THR A 1 90 ? 2.580 -0.065 -9.468 1.00 96.31 90 THR A CA 1
ATOM 713 C C . THR A 1 90 ? 2.313 -0.913 -8.219 1.00 96.31 90 THR A C 1
ATOM 715 O O . THR A 1 90 ? 2.358 -0.400 -7.097 1.00 96.31 90 THR A O 1
ATOM 718 N N . PRO A 1 91 ? 1.995 -2.214 -8.379 1.00 96.94 91 PRO A N 1
ATOM 719 C CA . PRO A 1 91 ? 1.799 -3.102 -7.239 1.00 96.94 91 PRO A CA 1
ATOM 720 C C . PRO A 1 91 ? 3.113 -3.288 -6.459 1.00 96.94 91 PRO A C 1
ATOM 722 O O . PRO A 1 91 ? 4.195 -3.088 -7.024 1.00 96.94 91 PRO A O 1
ATOM 725 N N . PRO A 1 92 ? 3.057 -3.704 -5.180 1.00 9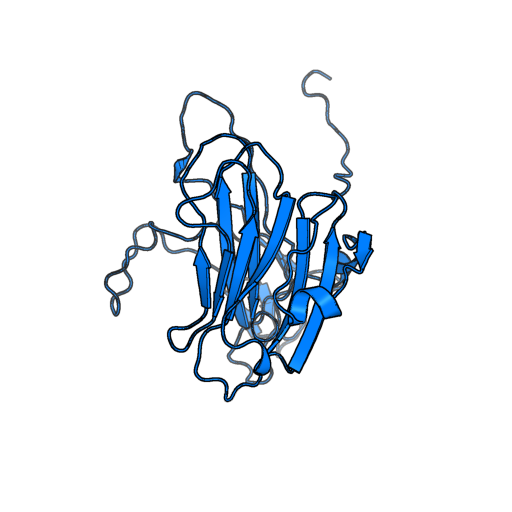6.81 92 PRO A N 1
ATOM 726 C CA . PRO A 1 92 ? 4.248 -4.154 -4.467 1.00 96.81 92 PRO A CA 1
ATOM 727 C C . PRO A 1 92 ? 4.939 -5.289 -5.233 1.00 96.81 92 PRO A C 1
ATOM 729 O O . PRO A 1 92 ? 4.268 -6.092 -5.880 1.00 96.81 92 PRO A O 1
ATOM 732 N N . VAL A 1 93 ? 6.266 -5.382 -5.148 1.00 95.56 93 VAL A N 1
ATOM 733 C CA . VAL A 1 93 ? 6.991 -6.551 -5.679 1.00 95.56 93 VAL A CA 1
ATOM 734 C C . VAL A 1 93 ? 6.582 -7.823 -4.933 1.00 95.56 93 VAL A C 1
ATOM 736 O O . VAL A 1 93 ? 6.299 -7.782 -3.733 1.00 95.56 93 VAL A O 1
ATOM 739 N N . ASP A 1 94 ? 6.608 -8.968 -5.616 1.00 93.88 94 ASP A N 1
ATOM 740 C CA . ASP A 1 94 ? 6.145 -10.245 -5.059 1.00 93.88 94 ASP A CA 1
ATOM 741 C C . ASP A 1 94 ? 6.849 -10.619 -3.749 1.00 93.88 94 ASP A C 1
ATOM 743 O O . ASP A 1 94 ? 6.238 -11.189 -2.849 1.00 93.88 94 ASP A O 1
ATOM 747 N N . GLN A 1 95 ? 8.118 -10.243 -3.580 1.00 92.38 95 GLN A N 1
ATOM 748 C CA . GLN A 1 95 ? 8.895 -10.535 -2.376 1.00 92.38 95 GLN A CA 1
ATOM 749 C C . GLN A 1 95 ? 8.333 -9.863 -1.112 1.00 92.38 95 GLN A C 1
ATOM 751 O O . GLN A 1 95 ? 8.637 -10.315 -0.006 1.00 92.38 95 GLN A O 1
ATOM 756 N N . VAL A 1 96 ? 7.478 -8.840 -1.234 1.00 94.25 96 VAL A N 1
ATOM 757 C CA . VAL A 1 96 ? 6.798 -8.203 -0.091 1.00 94.25 96 VAL A CA 1
ATOM 758 C C . VAL A 1 96 ? 5.928 -9.203 0.673 1.00 94.25 96 VAL A C 1
ATOM 760 O O . VAL A 1 96 ? 5.817 -9.094 1.893 1.00 94.25 96 VAL A O 1
ATOM 763 N N . VAL A 1 97 ? 5.407 -10.251 0.019 1.00 95.31 97 VAL A N 1
ATOM 764 C CA . VAL A 1 97 ? 4.633 -11.304 0.705 1.00 95.31 97 VAL A CA 1
ATOM 765 C C . VAL A 1 97 ? 5.450 -12.036 1.772 1.00 95.31 97 VAL A C 1
ATOM 767 O O . VAL A 1 97 ? 4.877 -12.610 2.697 1.00 95.31 97 VAL A O 1
ATOM 770 N N . SER A 1 98 ? 6.786 -11.992 1.690 1.00 95.25 98 SER A N 1
ATOM 771 C CA . SER A 1 98 ? 7.672 -12.574 2.702 1.00 95.25 98 SER A CA 1
ATOM 772 C C . SER A 1 98 ? 7.585 -11.871 4.060 1.00 95.25 98 SER A C 1
ATOM 774 O O . SER A 1 98 ? 8.003 -12.463 5.056 1.00 95.25 98 SER A O 1
ATOM 776 N N . LEU A 1 99 ? 7.025 -10.653 4.122 1.00 96.12 99 LEU A N 1
ATOM 777 C CA . LEU A 1 99 ? 6.762 -9.911 5.359 1.00 96.12 99 LEU A CA 1
ATOM 778 C C . LEU A 1 99 ? 5.558 -10.451 6.137 1.00 96.12 99 LEU A C 1
ATOM 780 O O . LEU A 1 99 ? 5.403 -10.108 7.310 1.00 96.12 99 LEU A O 1
ATOM 784 N N . ARG A 1 100 ? 4.710 -11.289 5.530 1.00 97.38 100 ARG A N 1
ATOM 785 C CA . ARG A 1 100 ? 3.587 -11.921 6.233 1.00 97.38 100 ARG A CA 1
ATOM 786 C C . ARG A 1 100 ? 4.116 -12.812 7.361 1.00 97.38 100 ARG A C 1
ATOM 788 O O . ARG A 1 100 ? 5.040 -13.602 7.164 1.00 97.38 100 ARG A O 1
ATOM 795 N N . ASP A 1 101 ? 3.535 -12.655 8.547 1.00 96.44 101 ASP A N 1
ATOM 796 C CA . ASP A 1 101 ? 3.843 -13.447 9.744 1.00 96.44 101 ASP A CA 1
ATOM 797 C C . ASP A 1 101 ? 2.777 -14.527 9.955 1.00 96.44 101 ASP A C 1
ATOM 799 O O . ASP A 1 101 ? 3.028 -15.712 9.744 1.00 96.44 101 ASP A O 1
ATOM 803 N N . ARG A 1 102 ? 1.549 -14.123 10.302 1.00 96.25 102 ARG A N 1
ATOM 804 C CA . ARG A 1 102 ? 0.431 -15.047 10.529 1.00 96.25 102 ARG A CA 1
ATOM 805 C C . ARG A 1 102 ? -0.857 -14.532 9.907 1.00 96.25 102 ARG A C 1
ATOM 807 O O . ARG A 1 102 ? -1.072 -13.325 9.823 1.00 96.25 102 ARG A O 1
ATOM 814 N N . VAL A 1 103 ? -1.724 -15.462 9.520 1.00 98.00 103 VAL A N 1
ATOM 815 C CA . VAL A 1 103 ? -3.098 -15.168 9.091 1.00 98.00 103 VAL A CA 1
ATOM 816 C C . VAL A 1 103 ? -3.900 -14.659 10.294 1.00 98.00 103 VAL A C 1
ATOM 818 O O . VAL A 1 103 ? -3.810 -15.234 11.380 1.00 98.00 103 VAL A O 1
ATOM 821 N N . LEU A 1 104 ? -4.672 -13.588 10.111 1.00 98.06 104 LEU A N 1
ATOM 822 C CA . LEU A 1 104 ? -5.624 -13.076 11.102 1.00 98.06 104 LEU A CA 1
ATOM 823 C C . LEU A 1 104 ? -7.049 -13.538 10.756 1.00 98.06 104 LEU A C 1
ATOM 825 O O . LEU A 1 104 ? -7.338 -13.899 9.615 1.00 98.06 104 LEU A O 1
ATOM 829 N N . ASP A 1 105 ? -7.950 -13.544 11.741 1.00 97.31 105 ASP A N 1
ATOM 830 C CA . ASP A 1 105 ? -9.310 -14.064 11.560 1.00 97.31 105 ASP A CA 1
ATOM 831 C C . ASP A 1 105 ? -10.151 -13.166 10.635 1.00 97.31 105 ASP A C 1
ATOM 833 O O . ASP A 1 105 ? -10.759 -12.172 11.047 1.00 97.31 105 ASP A O 1
ATOM 837 N N . LYS A 1 106 ? -10.210 -13.553 9.359 1.00 95.75 106 LYS A N 1
ATOM 838 C CA . LYS A 1 106 ? -10.993 -12.849 8.342 1.00 95.75 106 LYS A CA 1
ATOM 839 C C . LYS A 1 106 ? -12.504 -12.917 8.568 1.00 95.75 106 LYS A C 1
ATOM 841 O O . LYS A 1 106 ? -13.212 -12.016 8.130 1.00 95.75 106 LYS A O 1
ATOM 846 N N . MET A 1 107 ? -13.014 -13.940 9.256 1.00 96.56 107 MET A N 1
ATOM 847 C CA . MET A 1 107 ? -14.452 -14.078 9.507 1.00 96.56 107 MET A CA 1
ATOM 848 C C . MET A 1 107 ? -14.922 -13.096 10.575 1.00 96.56 107 MET A C 1
ATOM 850 O O . MET A 1 107 ? -16.040 -12.587 10.500 1.00 96.56 107 MET A O 1
ATOM 854 N N . LEU A 1 108 ? -14.099 -12.828 11.588 1.00 96.56 108 LEU A N 1
ATOM 855 C CA . LEU A 1 108 ? -14.354 -11.745 12.540 1.00 96.56 108 LEU A CA 1
ATOM 856 C C . LEU A 1 108 ? -14.202 -10.379 11.853 1.00 96.56 108 LEU A C 1
ATOM 858 O O . LEU A 1 108 ? -15.056 -9.511 12.033 1.00 96.56 108 LEU A O 1
ATOM 862 N N . PHE A 1 109 ? -13.186 -10.221 10.999 1.00 96.56 109 PHE A N 1
ATOM 863 C CA . PHE A 1 109 ? -12.916 -8.969 10.288 1.00 96.56 109 PHE A CA 1
ATOM 864 C C . PHE A 1 109 ? -14.078 -8.551 9.375 1.00 96.56 109 PHE A C 1
ATOM 866 O O . PHE A 1 109 ? -14.559 -7.423 9.463 1.00 96.56 109 PHE A O 1
ATOM 873 N N . LEU A 1 110 ? -14.597 -9.483 8.567 1.00 97.12 110 LEU A N 1
ATOM 874 C CA . LEU A 1 110 ? -15.749 -9.267 7.679 1.00 97.12 110 LEU A CA 1
ATOM 875 C C . LEU A 1 110 ? -17.065 -9.014 8.429 1.00 97.12 110 LEU A C 1
ATOM 877 O O . LEU A 1 110 ? -17.989 -8.436 7.868 1.00 97.12 110 LEU A O 1
ATOM 881 N N . ARG A 1 111 ? -17.159 -9.409 9.705 1.00 97.12 111 ARG A N 1
ATOM 882 C CA . ARG A 1 111 ? -18.292 -9.079 10.589 1.00 97.12 111 ARG A CA 1
ATOM 883 C C . ARG A 1 111 ? -18.140 -7.717 11.272 1.00 97.12 111 ARG A C 1
ATOM 885 O O . ARG A 1 111 ? -18.940 -7.386 12.144 1.00 97.12 111 ARG A O 1
ATOM 892 N N . GLY A 1 112 ? -17.104 -6.956 10.921 1.00 97.62 112 GLY A N 1
ATOM 893 C CA . GLY A 1 112 ? -16.800 -5.668 11.531 1.00 97.62 112 GLY A CA 1
ATOM 894 C C . GLY A 1 112 ? -16.383 -5.782 12.994 1.00 97.62 112 GLY A C 1
ATOM 895 O O . GLY A 1 112 ? -16.556 -4.835 13.757 1.00 97.62 112 GLY A O 1
ATOM 896 N N . GLN A 1 113 ? -15.865 -6.935 13.422 1.00 98.19 113 GLN A N 1
ATOM 897 C CA . GLN A 1 113 ? -15.320 -7.079 14.769 1.00 98.19 113 GLN A CA 1
ATOM 898 C C . GLN A 1 113 ? -13.891 -6.541 14.847 1.00 98.19 113 GLN A C 1
ATOM 900 O O . GLN A 1 113 ? -13.176 -6.464 13.846 1.00 98.19 113 GLN A O 1
ATOM 905 N N . LEU A 1 114 ? -13.477 -6.174 16.061 1.00 97.88 114 LEU A N 1
ATOM 906 C CA . LEU A 1 114 ? -12.107 -5.753 16.334 1.00 97.88 114 LEU A CA 1
ATOM 907 C C . LEU A 1 114 ? -11.147 -6.934 16.188 1.00 97.88 114 LEU A C 1
ATOM 909 O O . LEU A 1 114 ? -11.318 -7.970 16.829 1.00 97.88 114 LEU A O 1
ATOM 913 N N . ILE A 1 115 ? -10.101 -6.737 15.391 1.00 98.00 115 ILE A N 1
ATOM 914 C CA . ILE A 1 115 ? -9.017 -7.700 15.196 1.00 98.00 115 ILE A CA 1
ATOM 915 C C . ILE A 1 115 ? -7.753 -7.158 15.838 1.00 98.00 115 ILE A C 1
ATOM 917 O O . ILE A 1 115 ? -7.324 -6.052 15.517 1.00 98.00 115 ILE A O 1
ATOM 921 N N . SER A 1 116 ? -7.144 -7.940 16.727 1.00 97.19 116 SER A N 1
ATOM 922 C CA . SER A 1 116 ? -5.873 -7.588 17.361 1.00 97.19 116 SER A CA 1
ATOM 923 C C . SER A 1 116 ? -4.719 -7.586 16.357 1.00 97.19 116 SER A C 1
ATOM 925 O O . SER A 1 116 ? -4.584 -8.501 15.544 1.00 97.19 116 SER A O 1
ATOM 927 N N . LEU A 1 117 ? -3.850 -6.583 16.465 1.00 95.94 117 LEU A N 1
ATOM 928 C CA . LEU A 1 117 ? -2.627 -6.431 15.680 1.00 95.94 117 LEU A CA 1
ATOM 929 C C . LEU A 1 117 ? -1.413 -6.780 16.556 1.00 95.94 117 LEU A C 1
ATOM 931 O O . LEU A 1 117 ? -0.852 -5.890 17.195 1.00 95.94 117 LEU A O 1
ATOM 935 N N . PRO A 1 118 ? -0.965 -8.050 16.608 1.00 92.81 118 PRO A N 1
ATOM 936 C CA . PRO A 1 118 ? 0.072 -8.484 17.554 1.00 92.81 118 PRO A CA 1
ATOM 937 C C . PRO A 1 118 ? 1.402 -7.736 17.380 1.00 92.81 118 PRO A C 1
ATOM 939 O O . PRO A 1 118 ? 2.109 -7.480 18.353 1.00 92.81 118 PRO A O 1
ATOM 942 N N . ASN A 1 119 ? 1.714 -7.336 16.144 1.00 91.81 119 ASN A N 1
ATOM 943 C CA . ASN A 1 119 ? 2.948 -6.628 15.804 1.00 91.81 119 ASN A CA 1
ATOM 944 C C . ASN A 1 119 ? 2.726 -5.128 15.541 1.00 91.81 119 ASN A C 1
ATOM 946 O O . ASN A 1 119 ? 3.695 -4.410 15.298 1.00 91.81 119 ASN A O 1
ATOM 950 N N . GLY A 1 120 ? 1.479 -4.648 15.614 1.00 93.06 120 GLY A N 1
ATOM 951 C CA . GLY A 1 120 ? 1.087 -3.288 15.229 1.00 93.06 120 GLY A CA 1
ATOM 952 C C . GLY A 1 120 ? 1.008 -3.029 13.726 1.00 93.06 120 GLY A C 1
ATOM 953 O O . GLY A 1 120 ? 0.895 -1.882 13.311 1.00 93.06 120 GLY A O 1
ATOM 954 N N . THR A 1 121 ? 1.076 -4.084 12.917 1.00 94.44 121 THR A N 1
ATOM 955 C CA . THR A 1 121 ? 1.140 -4.029 11.454 1.00 94.44 121 THR A CA 1
ATOM 956 C C . THR A 1 121 ? 0.242 -5.101 10.845 1.00 94.44 121 THR A C 1
ATOM 958 O O . THR A 1 121 ? 0.069 -6.182 11.422 1.00 94.44 121 THR A O 1
ATOM 961 N N . ALA A 1 122 ? -0.310 -4.819 9.667 1.00 96.94 122 ALA A N 1
ATOM 962 C CA . ALA A 1 122 ? -1.073 -5.785 8.892 1.00 96.94 122 ALA A CA 1
ATOM 963 C C . ALA A 1 122 ? -0.971 -5.521 7.388 1.00 96.94 122 ALA A C 1
ATOM 965 O O . ALA A 1 122 ? -0.781 -4.386 6.957 1.00 96.94 122 ALA A O 1
ATOM 966 N N . GLU A 1 123 ? -1.153 -6.584 6.611 1.00 97.81 123 GLU A N 1
ATOM 967 C CA . GLU A 1 123 ? -1.536 -6.524 5.204 1.00 97.81 123 GLU A CA 1
ATOM 968 C C . GLU A 1 123 ? -2.986 -6.994 5.084 1.00 97.81 123 GLU A C 1
ATOM 970 O O . GLU A 1 123 ? -3.381 -8.001 5.681 1.00 97.81 123 GLU A O 1
ATOM 975 N N . ILE A 1 124 ? -3.776 -6.252 4.311 1.00 98.06 124 ILE A N 1
ATOM 976 C CA . ILE A 1 124 ? -5.198 -6.507 4.107 1.00 98.06 124 ILE A CA 1
ATOM 977 C C . ILE A 1 124 ? -5.450 -6.507 2.605 1.00 98.06 124 ILE A C 1
ATOM 979 O O . ILE A 1 124 ? -5.186 -5.517 1.923 1.00 98.06 124 ILE A O 1
ATOM 983 N N . LYS A 1 125 ? -5.999 -7.607 2.098 1.00 97.69 125 LYS A N 1
ATOM 984 C CA . LYS A 1 125 ? -6.497 -7.706 0.730 1.00 97.69 125 LYS A CA 1
ATOM 985 C C . LYS A 1 125 ? -8.013 -7.765 0.776 1.00 97.69 125 LYS A C 1
ATOM 987 O O . LYS A 1 125 ? -8.561 -8.663 1.407 1.00 97.69 125 LYS A O 1
ATOM 992 N N . LEU A 1 126 ? -8.673 -6.835 0.094 1.00 96.62 126 LEU A N 1
ATOM 993 C CA . LEU A 1 126 ? -10.125 -6.811 -0.061 1.00 96.62 126 LEU A CA 1
ATOM 994 C C . LEU A 1 126 ? -10.487 -6.950 -1.539 1.00 96.62 126 LEU A C 1
ATOM 996 O O . LEU A 1 126 ? -9.873 -6.316 -2.395 1.00 96.62 126 LEU A O 1
ATOM 1000 N N . LEU A 1 127 ? -11.494 -7.769 -1.818 1.00 96.44 127 LEU A N 1
ATOM 1001 C CA . LEU A 1 127 ? -12.226 -7.780 -3.076 1.00 96.44 127 LEU A CA 1
ATOM 1002 C C . LEU A 1 127 ? -13.581 -7.135 -2.808 1.00 96.44 127 LEU A C 1
ATOM 1004 O O . LEU A 1 127 ? -14.309 -7.568 -1.916 1.00 96.44 127 LEU A O 1
ATOM 1008 N N . ILE A 1 128 ? -13.888 -6.081 -3.553 1.00 93.25 128 ILE A N 1
ATOM 1009 C CA . ILE A 1 128 ? -15.095 -5.272 -3.377 1.00 93.25 128 ILE A CA 1
ATOM 1010 C C . ILE A 1 128 ? -15.921 -5.402 -4.657 1.00 93.25 128 ILE A C 1
ATOM 1012 O O . ILE A 1 128 ? -15.362 -5.346 -5.752 1.00 93.25 128 ILE A O 1
ATOM 1016 N N . ASP A 1 129 ? -17.230 -5.622 -4.527 1.00 93.62 129 ASP A N 1
ATOM 1017 C CA . ASP A 1 129 ? -18.154 -5.621 -5.666 1.00 93.62 129 ASP A CA 1
ATOM 1018 C C . ASP A 1 129 ? -18.072 -4.265 -6.378 1.00 93.62 129 ASP A C 1
ATOM 1020 O O . ASP A 1 129 ? -18.410 -3.264 -5.754 1.00 93.62 129 ASP A O 1
ATOM 1024 N N . PRO A 1 130 ? -17.685 -4.184 -7.663 1.00 87.12 130 PRO A N 1
ATOM 1025 C CA . PRO A 1 130 ? -17.571 -2.911 -8.378 1.00 87.12 130 PRO A CA 1
ATOM 1026 C C . PRO A 1 130 ? -18.890 -2.125 -8.466 1.00 87.12 130 PRO A C 1
ATOM 1028 O O . PRO A 1 130 ? -18.879 -0.931 -8.770 1.00 87.12 130 PRO A O 1
ATOM 1031 N N . ASN A 1 131 ? -20.032 -2.765 -8.209 1.00 89.06 131 ASN A N 1
ATOM 1032 C CA . ASN A 1 131 ? -21.338 -2.115 -8.206 1.00 89.06 131 ASN A CA 1
ATOM 1033 C C . ASN A 1 131 ? -21.708 -1.485 -6.860 1.00 89.06 131 ASN A C 1
ATOM 1035 O O . ASN A 1 131 ? -22.758 -0.838 -6.795 1.00 89.06 131 ASN A O 1
ATOM 1039 N N . TYR A 1 132 ? -20.877 -1.630 -5.819 1.00 88.12 132 TYR A N 1
ATOM 1040 C CA . TYR A 1 132 ? -21.148 -1.061 -4.499 1.00 88.12 132 TYR A CA 1
ATOM 1041 C C . TYR A 1 132 ? -21.393 0.454 -4.573 1.00 88.12 132 TYR A C 1
ATOM 1043 O O . TYR A 1 132 ? -20.828 1.166 -5.412 1.00 88.12 132 TYR A O 1
ATOM 1051 N N . LYS A 1 133 ? -22.283 0.954 -3.709 1.00 88.44 133 LYS A N 1
ATOM 1052 C CA . LYS A 1 133 ? -22.700 2.366 -3.702 1.00 88.44 133 LYS A CA 1
ATOM 1053 C C . LYS A 1 133 ? -22.526 3.051 -2.352 1.00 88.44 133 LYS A C 1
ATOM 1055 O O . LYS A 1 133 ? -22.553 4.280 -2.343 1.00 88.44 133 LYS A O 1
ATOM 1060 N N . GLY A 1 134 ? -22.366 2.323 -1.252 1.00 92.06 134 GLY A N 1
ATOM 1061 C CA . GLY A 1 134 ? -22.098 2.901 0.059 1.00 92.06 134 GLY A CA 1
ATOM 1062 C C . GLY A 1 134 ? -20.620 3.187 0.298 1.00 92.06 134 GLY A C 1
ATOM 1063 O O . GLY A 1 134 ? -19.849 3.443 -0.629 1.00 92.06 134 GLY A O 1
ATOM 1064 N N . SER A 1 135 ? -20.238 3.168 1.572 1.00 95.12 135 SER A N 1
ATOM 1065 C CA . SER A 1 135 ? -18.854 3.313 2.004 1.00 95.12 135 SER A CA 1
ATOM 1066 C C . SER A 1 135 ? -18.407 2.131 2.852 1.00 95.12 135 SER A C 1
ATOM 1068 O O . SER A 1 135 ? -19.194 1.516 3.575 1.00 95.12 135 SER A O 1
ATOM 1070 N N . ILE A 1 136 ? -17.119 1.820 2.755 1.00 96.69 136 ILE A N 1
ATOM 1071 C CA . ILE A 1 136 ? -16.427 0.859 3.607 1.00 96.69 136 ILE A CA 1
ATOM 1072 C C . ILE A 1 136 ? -15.276 1.606 4.260 1.00 96.69 136 ILE A C 1
ATOM 1074 O O . ILE A 1 136 ? -14.476 2.253 3.580 1.00 96.69 136 ILE A O 1
ATOM 1078 N N . ARG A 1 137 ? -15.172 1.492 5.580 1.00 97.12 137 ARG A N 1
ATOM 1079 C CA . ARG A 1 137 ? -14.102 2.113 6.351 1.00 97.12 137 ARG A CA 1
ATOM 1080 C C . ARG A 1 137 ? -13.301 1.057 7.088 1.00 97.12 137 ARG A C 1
ATOM 1082 O O . ARG A 1 137 ? -13.841 0.321 7.907 1.00 97.12 137 ARG A O 1
ATOM 1089 N N . LEU A 1 138 ? -11.997 1.048 6.855 1.00 97.69 138 LEU A N 1
ATOM 1090 C CA . LEU A 1 138 ? -11.017 0.444 7.743 1.00 97.69 138 LEU A CA 1
ATOM 1091 C C . LEU A 1 138 ? -10.597 1.487 8.777 1.00 97.69 138 LEU A C 1
ATOM 1093 O O . LEU A 1 138 ? -10.068 2.531 8.409 1.00 97.69 138 LEU A O 1
ATOM 1097 N N . SER A 1 139 ? -10.788 1.196 10.059 1.00 96.88 139 SER A N 1
ATOM 1098 C CA . SER A 1 139 ? -10.287 2.016 11.165 1.00 96.88 139 SER A CA 1
ATOM 1099 C C . SER A 1 139 ? -9.150 1.300 11.887 1.00 96.88 139 SER A C 1
ATOM 1101 O O . SER A 1 139 ? -9.245 0.104 12.166 1.00 96.88 139 SER A O 1
ATOM 1103 N N . LEU A 1 140 ? -8.090 2.038 12.206 1.00 94.88 140 LEU A N 1
ATOM 1104 C CA . LEU A 1 140 ? -6.920 1.563 12.936 1.00 94.88 140 LEU A CA 1
ATOM 1105 C C . LEU A 1 140 ? -6.945 2.141 14.352 1.00 94.88 140 LEU A C 1
ATOM 1107 O O . LEU A 1 140 ? -6.879 3.353 14.558 1.00 94.88 140 LEU A O 1
ATOM 1111 N N . VAL A 1 141 ? -7.042 1.261 15.343 1.00 93.88 141 VAL A N 1
ATOM 1112 C CA . VAL A 1 141 ? -7.091 1.645 16.751 1.00 93.88 141 VAL A CA 1
ATOM 1113 C C . VAL A 1 141 ? -5.680 1.941 17.232 1.00 93.88 141 VAL A C 1
ATOM 1115 O O . VAL A 1 141 ? -4.819 1.059 17.278 1.00 93.88 141 VAL A O 1
ATOM 1118 N N . HIS A 1 142 ? -5.461 3.193 17.619 1.00 90.00 142 HIS A N 1
ATOM 1119 C CA . HIS A 1 142 ? -4.221 3.667 18.217 1.00 90.00 142 HIS A CA 1
ATOM 1120 C C . HIS A 1 142 ? -4.501 4.223 19.617 1.00 90.00 142 HIS A C 1
ATOM 1122 O O . HIS A 1 142 ? -5.528 4.887 19.807 1.00 90.00 142 HIS A O 1
ATOM 1128 N N . PRO A 1 143 ? -3.608 4.040 20.606 1.00 88.62 143 PRO A N 1
ATOM 1129 C CA . PRO A 1 143 ? -3.892 4.527 21.954 1.00 88.62 143 PRO A CA 1
ATOM 1130 C C . PRO A 1 143 ? -3.978 6.060 22.047 1.00 88.62 143 PRO A C 1
ATOM 1132 O O . PRO A 1 143 ? -4.720 6.575 22.887 1.00 88.62 143 PRO A O 1
ATOM 1135 N N . THR A 1 144 ? -3.275 6.786 21.170 1.00 84.38 144 THR A N 1
ATOM 1136 C CA . THR A 1 144 ? -3.247 8.264 21.151 1.00 84.38 144 THR A CA 1
ATOM 1137 C C . THR A 1 144 ? -3.905 8.912 19.925 1.00 84.38 144 THR A C 1
ATOM 1139 O O . THR A 1 144 ? -4.341 10.057 20.021 1.00 84.38 144 THR A O 1
ATOM 1142 N N . LEU A 1 145 ? -4.056 8.208 18.792 1.00 83.56 145 LEU A N 1
ATOM 1143 C CA . LEU A 1 145 ? -4.598 8.792 17.554 1.00 83.56 145 LEU A CA 1
ATOM 1144 C C . LEU A 1 145 ? -6.088 8.491 17.452 1.00 83.56 145 LEU A C 1
ATOM 1146 O O . LEU A 1 145 ? -6.492 7.451 16.936 1.00 83.56 145 LEU A O 1
ATOM 1150 N N . LYS A 1 146 ? -6.902 9.390 18.009 1.00 82.69 146 LYS A N 1
ATOM 1151 C CA . LYS A 1 146 ? -8.352 9.180 18.156 1.00 82.69 146 LYS A CA 1
ATOM 1152 C C . LYS A 1 146 ? -9.218 10.140 17.347 1.00 82.69 146 LYS A C 1
ATOM 1154 O O . LYS A 1 146 ? -10.393 9.847 17.159 1.00 82.69 146 LYS A O 1
ATOM 1159 N N . ASN A 1 147 ? -8.685 11.276 16.892 1.00 83.44 147 ASN A N 1
ATOM 1160 C CA . ASN A 1 147 ? -9.480 12.269 16.173 1.00 83.44 147 ASN A CA 1
ATOM 1161 C C . ASN A 1 147 ? -8.674 12.996 15.070 1.00 83.44 147 ASN A C 1
ATOM 1163 O O . ASN A 1 147 ? -7.833 13.833 15.402 1.00 83.44 147 ASN A O 1
ATOM 1167 N N . PRO A 1 148 ? -8.918 12.692 13.780 1.00 85.56 148 PRO A N 1
ATOM 1168 C CA . PRO A 1 148 ? -9.732 11.567 13.315 1.00 85.56 148 PRO A CA 1
ATOM 1169 C C . PRO A 1 148 ? -9.065 10.221 13.655 1.00 85.56 148 PRO A C 1
ATOM 1171 O O . PRO A 1 148 ? -7.850 10.154 13.848 1.00 85.56 148 PRO A O 1
ATOM 1174 N N . VAL A 1 149 ? -9.852 9.144 13.736 1.00 90.81 149 VAL A N 1
ATOM 1175 C CA . VAL A 1 149 ? -9.308 7.779 13.853 1.00 90.81 149 VAL A CA 1
ATOM 1176 C C . VAL A 1 149 ? -8.608 7.422 12.535 1.00 90.81 149 VAL A C 1
ATOM 1178 O O . VAL A 1 149 ? -9.275 7.493 11.492 1.00 90.81 149 VAL A O 1
ATOM 1181 N N . PRO A 1 150 ? -7.313 7.044 12.554 1.00 92.00 150 PRO A N 1
ATOM 1182 C CA . PRO A 1 150 ? -6.584 6.693 11.344 1.00 92.00 150 PRO A CA 1
ATOM 1183 C C . PRO A 1 150 ? -7.214 5.521 10.598 1.00 92.00 150 PRO A C 1
ATOM 1185 O O . PRO A 1 150 ? -7.828 4.645 11.210 1.00 92.00 150 PRO A O 1
ATOM 1188 N N . GLY A 1 151 ? -7.052 5.475 9.281 1.00 94.12 151 GLY A N 1
ATOM 1189 C CA . GLY A 1 151 ? -7.690 4.436 8.489 1.00 94.12 151 GLY A CA 1
ATOM 1190 C C . GLY A 1 151 ? -7.709 4.684 6.991 1.00 94.12 151 GLY A C 1
ATOM 1191 O O . GLY A 1 151 ? -7.017 5.560 6.475 1.00 94.12 151 GLY A O 1
ATOM 1192 N N . VAL A 1 152 ? -8.532 3.896 6.308 1.00 94.31 152 VAL A N 1
ATOM 1193 C CA . VAL A 1 152 ? -8.808 4.016 4.875 1.00 94.31 152 VAL A CA 1
ATOM 1194 C C . VAL A 1 152 ? -10.314 3.986 4.684 1.00 94.31 152 VAL A C 1
ATOM 1196 O O . VAL A 1 152 ? -10.994 3.134 5.255 1.00 94.31 152 VAL A O 1
ATOM 1199 N N . GLU A 1 153 ? -10.832 4.904 3.883 1.00 94.38 153 GLU A N 1
ATOM 1200 C CA . GLU A 1 153 ? -12.233 4.940 3.491 1.00 94.38 153 GLU A CA 1
ATOM 1201 C C . GLU A 1 153 ? -12.350 4.797 1.978 1.00 94.38 153 GLU A C 1
ATOM 1203 O O . GLU A 1 153 ? -11.597 5.402 1.216 1.00 94.38 153 GLU A O 1
ATOM 1208 N N . ILE A 1 154 ? -13.282 3.952 1.552 1.00 91.00 154 ILE A N 1
ATOM 1209 C CA . ILE A 1 154 ? -13.611 3.736 0.151 1.00 91.00 154 ILE A CA 1
ATOM 1210 C C . ILE A 1 154 ? -15.093 4.061 -0.004 1.00 91.00 154 ILE A C 1
ATOM 1212 O O . ILE A 1 154 ? -15.932 3.488 0.691 1.00 91.00 154 ILE A O 1
ATOM 1216 N N . SER A 1 155 ? -15.421 4.988 -0.896 1.00 89.75 155 SER A N 1
ATOM 1217 C CA . SER A 1 155 ? -16.784 5.473 -1.127 1.00 89.75 155 SER A CA 1
ATOM 1218 C C . SER A 1 155 ? -16.986 5.846 -2.598 1.00 89.75 155 SER A C 1
ATOM 1220 O O . SER A 1 155 ? -16.082 5.694 -3.419 1.00 89.75 155 SER A O 1
ATOM 1222 N N . GLN A 1 156 ? -18.160 6.378 -2.950 1.00 84.62 156 GLN A N 1
ATOM 1223 C CA . GLN A 1 156 ? -18.401 6.923 -4.294 1.00 84.62 156 GLN A CA 1
ATOM 1224 C C . GLN A 1 156 ? -17.496 8.114 -4.639 1.00 84.62 156 GLN A C 1
ATOM 1226 O O . GLN A 1 156 ? -17.306 8.423 -5.813 1.00 84.62 156 GLN A O 1
ATOM 1231 N N . GLN A 1 157 ? -16.951 8.799 -3.631 1.00 83.00 157 GLN A N 1
ATOM 1232 C CA . GLN A 1 157 ? -16.009 9.901 -3.820 1.00 83.00 157 GLN A CA 1
ATOM 1233 C C . GLN A 1 157 ? -14.589 9.403 -4.131 1.00 83.00 157 GLN A C 1
ATOM 1235 O O . GLN A 1 157 ? -13.746 10.199 -4.545 1.00 83.00 157 GLN A O 1
ATOM 1240 N N . GLY A 1 158 ? -14.337 8.101 -3.972 1.00 84.69 158 GLY A N 1
ATOM 1241 C CA . GLY A 1 158 ? -13.065 7.451 -4.245 1.00 84.69 158 GLY A CA 1
ATOM 1242 C C . GLY A 1 158 ? -12.452 6.832 -2.994 1.00 84.69 158 GLY A C 1
ATOM 1243 O O . GLY A 1 158 ? -13.154 6.423 -2.070 1.00 84.69 158 GLY A O 1
ATOM 1244 N N . LEU A 1 159 ? -11.124 6.746 -3.000 1.00 87.62 159 LEU A N 1
ATOM 1245 C CA . LEU A 1 159 ? -10.328 6.179 -1.919 1.00 87.62 159 LEU A CA 1
ATOM 1246 C C . LEU A 1 159 ? -9.614 7.293 -1.154 1.00 87.62 159 LEU A C 1
ATOM 1248 O O . LEU A 1 159 ? -8.886 8.089 -1.748 1.00 87.62 159 LEU A O 1
ATOM 1252 N N . GLU A 1 160 ? -9.784 7.315 0.162 1.00 90.25 160 GLU A N 1
ATOM 1253 C CA . GLU A 1 160 ? -9.166 8.284 1.061 1.00 90.25 160 GLU A CA 1
ATOM 1254 C C . GLU A 1 160 ? -8.358 7.575 2.151 1.00 90.25 160 GLU A C 1
ATOM 1256 O O . GLU A 1 160 ? -8.814 6.608 2.762 1.00 90.25 160 GLU A O 1
ATOM 1261 N N . ILE A 1 161 ? -7.151 8.080 2.418 1.00 89.81 161 ILE A N 1
ATOM 1262 C CA . ILE A 1 161 ? -6.364 7.682 3.585 1.00 89.81 161 ILE A CA 1
ATOM 1263 C C . ILE A 1 161 ? -6.517 8.754 4.657 1.00 89.81 161 ILE A C 1
ATOM 1265 O O . ILE A 1 161 ? -6.263 9.933 4.417 1.00 89.81 161 ILE A O 1
ATOM 1269 N N . ILE A 1 162 ? -6.878 8.326 5.859 1.00 89.06 162 ILE A N 1
ATOM 1270 C CA . ILE A 1 162 ? -7.142 9.190 7.002 1.00 89.06 162 ILE A CA 1
ATOM 1271 C C . ILE A 1 162 ? -5.959 9.041 7.953 1.00 89.06 162 ILE A C 1
ATOM 1273 O O . ILE A 1 162 ? -5.783 7.997 8.576 1.00 89.06 162 ILE A O 1
ATOM 1277 N N . SER A 1 163 ? -5.116 10.068 8.042 1.00 77.44 163 SER A N 1
ATOM 1278 C CA . SER A 1 163 ? -3.814 9.980 8.717 1.00 77.44 163 SER A CA 1
ATOM 1279 C C . SER A 1 163 ? -3.846 10.198 10.238 1.00 77.44 163 SER A C 1
ATOM 1281 O O . SER A 1 163 ? -2.857 9.927 10.915 1.00 77.44 163 SER A O 1
ATOM 1283 N N . GLY A 1 164 ? -4.968 10.669 10.795 1.00 71.12 164 GLY A N 1
ATOM 1284 C CA . GLY A 1 164 ? -5.046 11.104 12.197 1.00 71.12 164 GLY A CA 1
ATOM 1285 C C . GLY A 1 164 ? -4.326 12.434 12.469 1.00 71.12 164 GLY A C 1
ATOM 1286 O O . GLY A 1 164 ? -3.768 13.053 11.561 1.00 71.12 164 GLY A O 1
ATOM 1287 N N . ALA A 1 165 ? -4.377 12.894 13.725 1.00 62.12 165 ALA A N 1
ATOM 1288 C CA . ALA A 1 165 ? -3.659 14.084 14.193 1.00 62.12 165 ALA A CA 1
ATOM 1289 C C . ALA A 1 165 ? -2.141 13.841 14.328 1.00 62.12 165 ALA A C 1
ATOM 1291 O O . ALA A 1 165 ? -1.686 12.727 14.558 1.00 62.12 165 ALA A O 1
ATOM 1292 N N . VAL A 1 166 ? -1.367 14.912 14.165 1.00 56.84 166 VAL A N 1
ATOM 1293 C CA . VAL A 1 166 ? 0.090 14.919 13.962 1.00 56.84 166 VAL A CA 1
ATOM 1294 C C . VAL A 1 166 ? 0.824 14.968 15.313 1.00 56.84 166 VAL A C 1
ATOM 1296 O O . VAL A 1 166 ? 0.853 16.026 15.935 1.00 56.84 166 VAL A O 1
ATOM 1299 N N . ASP A 1 167 ? 1.440 13.866 15.756 1.00 55.38 167 ASP A N 1
ATOM 1300 C CA . ASP A 1 167 ? 2.453 13.863 16.831 1.00 55.38 167 ASP A CA 1
ATOM 1301 C C . ASP A 1 167 ? 3.826 13.404 16.298 1.00 55.38 167 ASP A C 1
ATOM 1303 O O . ASP A 1 167 ? 3.985 12.302 15.777 1.00 55.38 167 ASP A O 1
ATOM 1307 N N . LYS A 1 168 ? 4.836 14.269 16.417 1.00 60.25 168 LYS A N 1
ATOM 1308 C CA . LYS A 1 168 ? 6.089 14.270 15.637 1.00 60.25 168 LYS A CA 1
ATOM 1309 C C . LYS A 1 168 ? 7.102 13.168 15.987 1.00 60.25 168 LYS A C 1
ATOM 1311 O O . LYS A 1 168 ? 8.263 13.271 15.603 1.00 60.25 168 LYS A O 1
ATOM 1316 N N . SER A 1 169 ? 6.721 12.125 16.724 1.00 54.94 169 SER A N 1
ATOM 1317 C CA . SER A 1 169 ? 7.665 11.097 17.179 1.00 54.94 169 SER A CA 1
ATOM 1318 C C . SER A 1 169 ? 7.303 9.701 16.661 1.00 54.94 169 SER A C 1
ATOM 1320 O O . SER A 1 169 ? 6.284 9.126 17.033 1.00 54.94 169 SER A O 1
ATOM 1322 N N . LYS A 1 170 ? 8.205 9.156 15.830 1.00 62.72 170 LYS A N 1
ATOM 1323 C CA . LYS A 1 170 ? 8.162 7.868 15.108 1.00 62.72 170 LYS A CA 1
ATOM 1324 C C . LYS A 1 170 ? 7.187 7.780 13.937 1.00 62.72 170 LYS A C 1
ATOM 1326 O O . LYS A 1 170 ? 6.053 8.253 13.975 1.00 62.72 170 LYS A O 1
ATOM 1331 N N . GLN A 1 171 ? 7.672 7.137 12.876 1.00 68.69 171 GLN A N 1
ATOM 1332 C CA . GLN A 1 171 ? 6.948 6.993 11.621 1.00 68.69 171 GLN A CA 1
ATOM 1333 C C . GLN A 1 171 ? 6.214 5.659 11.539 1.00 68.69 171 GLN A C 1
ATOM 1335 O O . GLN A 1 171 ? 6.818 4.590 11.595 1.00 68.69 171 GLN A O 1
ATOM 1340 N N . GLN A 1 172 ? 4.908 5.737 11.327 1.00 83.06 172 GLN A N 1
ATOM 1341 C CA . GLN A 1 172 ? 4.084 4.635 10.854 1.00 83.06 172 GLN A CA 1
ATOM 1342 C C . GLN A 1 172 ? 3.506 5.029 9.490 1.00 83.06 172 GLN A C 1
ATOM 1344 O O . GLN A 1 172 ? 3.509 6.206 9.123 1.00 83.06 172 GLN A O 1
ATOM 1349 N N . ALA A 1 173 ? 3.038 4.063 8.707 1.00 88.56 173 ALA A N 1
ATOM 1350 C CA . ALA A 1 173 ? 2.556 4.336 7.359 1.00 88.56 173 ALA A CA 1
ATOM 1351 C C . ALA A 1 173 ? 1.354 3.471 6.992 1.00 88.56 173 ALA A C 1
ATOM 1353 O O . ALA A 1 173 ? 1.238 2.331 7.439 1.00 88.56 173 ALA A O 1
ATOM 1354 N N . ILE A 1 174 ? 0.497 4.018 6.132 1.00 92.00 174 ILE A N 1
ATOM 1355 C CA . ILE A 1 174 ? -0.486 3.265 5.354 1.00 92.00 174 ILE A CA 1
ATOM 1356 C C . ILE A 1 174 ? -0.071 3.372 3.896 1.00 92.00 174 ILE A C 1
ATOM 1358 O O . ILE A 1 174 ? 0.126 4.476 3.384 1.00 92.00 174 ILE A O 1
ATOM 1362 N N . GLU A 1 175 ? 0.007 2.234 3.222 1.00 93.88 175 GLU A N 1
ATOM 1363 C CA . GLU A 1 175 ? 0.089 2.170 1.769 1.00 93.88 175 GLU A CA 1
ATOM 1364 C C . GLU A 1 175 ? -1.122 1.410 1.234 1.00 93.88 175 GLU A C 1
ATOM 1366 O O . GLU A 1 175 ? -1.465 0.340 1.734 1.00 93.88 175 GLU A O 1
ATOM 1371 N N . VAL A 1 176 ? -1.782 1.980 0.230 1.00 95.00 176 VAL A N 1
ATOM 1372 C CA . VAL A 1 176 ? -2.970 1.413 -0.404 1.00 95.00 176 VAL A CA 1
ATOM 1373 C C . VAL A 1 176 ? -2.691 1.207 -1.881 1.00 95.00 176 VAL A C 1
ATOM 1375 O O . VAL A 1 176 ? -2.204 2.118 -2.548 1.00 95.00 176 VAL A O 1
ATOM 1378 N N . TYR A 1 177 ? -3.030 0.021 -2.378 1.00 95.38 177 TYR A N 1
ATOM 1379 C CA . TYR A 1 177 ? -2.836 -0.402 -3.762 1.00 95.38 177 TYR A CA 1
ATOM 1380 C C . TYR A 1 177 ? -4.176 -0.894 -4.313 1.00 95.38 177 TYR A C 1
ATOM 1382 O O . TYR A 1 177 ? -4.565 -2.037 -4.078 1.00 95.38 177 TYR A O 1
ATOM 1390 N N . ALA A 1 178 ? -4.901 -0.025 -5.012 1.00 93.00 178 ALA A N 1
ATOM 1391 C CA . ALA A 1 178 ? -6.180 -0.363 -5.627 1.00 93.00 178 ALA A CA 1
ATOM 1392 C C . ALA A 1 178 ? -5.982 -0.849 -7.069 1.00 93.00 178 ALA A C 1
ATOM 1394 O O . ALA A 1 178 ? -5.068 -0.398 -7.768 1.00 93.00 178 ALA A O 1
ATOM 1395 N N . ASP A 1 179 ? -6.831 -1.788 -7.491 1.00 93.12 179 ASP A N 1
ATOM 1396 C CA . ASP A 1 179 ? -6.908 -2.307 -8.862 1.00 93.12 179 ASP A CA 1
ATOM 1397 C C . ASP A 1 179 ? -5.549 -2.750 -9.425 1.00 93.12 179 ASP A C 1
ATOM 1399 O O . ASP A 1 179 ? -5.108 -2.325 -10.492 1.00 93.12 179 ASP A O 1
ATOM 1403 N N . GLY A 1 180 ? -4.830 -3.572 -8.653 1.00 92.75 180 GLY A N 1
ATOM 1404 C CA . GLY A 1 180 ? -3.507 -4.072 -9.043 1.00 92.75 180 GLY A CA 1
ATOM 14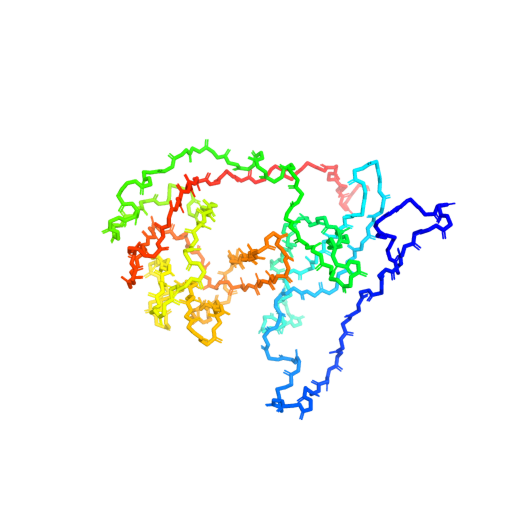05 C C . GLY A 1 180 ? -2.407 -3.005 -9.040 1.00 92.75 180 GLY A C 1
ATOM 1406 O O . GLY A 1 180 ? -1.382 -3.184 -9.689 1.00 92.75 180 GLY A O 1
ATOM 1407 N N . GLY A 1 181 ? -2.606 -1.894 -8.325 1.00 93.62 181 GLY A N 1
ATOM 1408 C CA . GLY A 1 181 ? -1.653 -0.787 -8.253 1.00 93.62 181 GLY A CA 1
ATOM 1409 C C . GLY A 1 181 ? -1.860 0.280 -9.327 1.00 93.62 181 GLY A C 1
ATOM 1410 O O . GLY A 1 181 ? -0.957 1.091 -9.536 1.00 93.62 181 GLY A O 1
ATOM 1411 N N . LEU A 1 182 ? -3.017 0.294 -10.000 1.00 92.25 182 LEU A N 1
ATOM 1412 C CA . LEU A 1 182 ? -3.424 1.392 -10.882 1.00 92.25 182 LEU A CA 1
ATOM 1413 C C . LEU A 1 182 ? -3.549 2.704 -10.106 1.00 92.25 182 LEU A C 1
ATOM 1415 O O . LEU A 1 182 ? -3.103 3.752 -10.563 1.00 92.25 182 LEU A O 1
ATOM 1419 N N . THR A 1 183 ? -4.136 2.627 -8.911 1.00 90.00 183 THR A N 1
ATOM 1420 C CA . THR A 1 183 ? -4.188 3.742 -7.969 1.00 90.00 183 THR A CA 1
ATOM 1421 C C . THR A 1 183 ? -3.418 3.357 -6.719 1.00 90.00 183 THR A C 1
ATOM 1423 O O . THR A 1 183 ? -3.705 2.337 -6.092 1.00 90.00 183 THR A O 1
ATOM 1426 N N . THR A 1 184 ? -2.447 4.186 -6.338 1.00 91.00 184 THR A N 1
ATOM 1427 C CA . THR A 1 184 ? -1.688 3.995 -5.100 1.00 91.00 184 THR A CA 1
ATOM 1428 C C . THR A 1 184 ? -1.747 5.228 -4.223 1.00 91.00 184 THR A C 1
ATOM 1430 O O . THR A 1 184 ? -1.557 6.340 -4.715 1.00 91.00 184 THR A O 1
ATOM 1433 N N . GLY A 1 185 ? -1.947 5.025 -2.927 1.00 88.50 185 GLY A N 1
ATOM 1434 C CA . GLY A 1 185 ? -1.884 6.075 -1.919 1.00 88.50 185 GLY A CA 1
ATOM 1435 C C . GLY A 1 185 ? -0.893 5.703 -0.827 1.00 88.50 185 GLY A C 1
ATOM 1436 O O . GLY A 1 185 ? -0.810 4.545 -0.429 1.00 88.50 185 GLY A O 1
ATOM 1437 N N . THR A 1 186 ? -0.159 6.688 -0.325 1.00 88.56 186 THR A N 1
ATOM 1438 C CA . THR A 1 186 ? 0.738 6.520 0.818 1.00 88.56 186 THR A CA 1
ATOM 1439 C C . THR A 1 186 ? 0.483 7.658 1.784 1.00 88.56 186 THR A C 1
ATOM 1441 O O . THR A 1 186 ? 0.506 8.821 1.374 1.00 88.56 186 THR A O 1
ATOM 1444 N N . ALA A 1 187 ? 0.267 7.335 3.055 1.00 86.25 187 ALA A N 1
ATOM 1445 C CA . ALA A 1 187 ? 0.193 8.323 4.116 1.00 86.25 187 ALA A CA 1
ATOM 1446 C C . ALA A 1 187 ? 1.070 7.949 5.297 1.00 86.25 187 ALA A C 1
ATOM 1448 O O . ALA A 1 187 ? 1.186 6.778 5.658 1.00 86.25 187 ALA A O 1
ATOM 1449 N N . ARG A 1 188 ? 1.645 8.973 5.924 1.00 82.62 188 ARG A N 1
ATOM 1450 C CA . ARG A 1 188 ? 2.297 8.827 7.219 1.00 82.62 188 ARG A CA 1
ATOM 1451 C C . ARG A 1 188 ? 1.261 8.918 8.325 1.00 82.62 188 ARG A C 1
ATOM 1453 O O . ARG A 1 188 ? 0.379 9.772 8.291 1.00 82.62 188 ARG A O 1
ATOM 1460 N N . LEU A 1 189 ? 1.411 8.041 9.303 1.00 80.88 189 LEU A N 1
ATOM 1461 C CA . LEU A 1 189 ? 0.713 8.080 10.573 1.00 80.88 189 LEU A CA 1
ATOM 1462 C C . LEU A 1 189 ? 1.734 8.464 11.637 1.00 80.88 189 LEU A C 1
ATOM 1464 O O . LEU A 1 189 ? 2.853 7.946 11.664 1.00 80.88 189 LEU A O 1
ATOM 1468 N N . LEU A 1 190 ? 1.350 9.403 12.484 1.00 73.19 190 LEU A N 1
ATOM 1469 C CA . LEU A 1 190 ? 2.252 10.048 13.420 1.00 73.19 190 LEU A CA 1
ATOM 1470 C C . LEU A 1 190 ? 1.926 9.588 14.830 1.00 73.19 190 LEU A C 1
ATOM 1472 O O . LEU A 1 190 ? 0.838 9.856 15.315 1.00 73.19 190 LEU A O 1
ATOM 1476 N N . GLY A 1 191 ? 2.832 8.849 15.463 1.00 71.19 191 GLY A N 1
ATOM 1477 C CA . GLY A 1 191 ? 2.612 8.292 16.79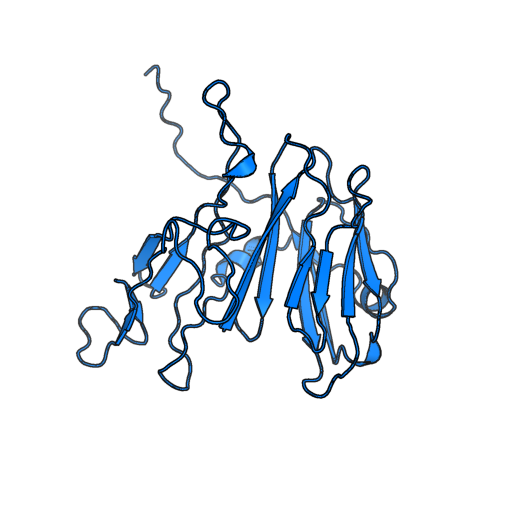1 1.00 71.19 191 GLY A CA 1
ATOM 1478 C C . GLY A 1 191 ? 3.718 7.326 17.199 1.00 71.19 191 GLY A C 1
ATOM 1479 O O . GLY A 1 191 ? 4.212 6.539 16.392 1.00 71.19 191 GLY A O 1
ATOM 1480 N N . ASN A 1 192 ? 4.071 7.354 18.482 1.00 74.81 192 ASN A N 1
ATOM 1481 C CA . ASN A 1 192 ? 5.188 6.588 19.042 1.00 74.81 192 ASN A CA 1
ATOM 1482 C C . ASN A 1 192 ? 4.803 5.199 19.579 1.00 74.81 192 ASN A C 1
ATOM 1484 O O . ASN A 1 192 ? 5.665 4.457 20.061 1.00 74.81 192 ASN A O 1
ATOM 1488 N N . GLN A 1 193 ? 3.520 4.851 19.501 1.00 85.00 193 GLN A N 1
ATOM 1489 C CA . GLN A 1 193 ? 2.963 3.583 19.956 1.00 85.00 193 GLN A CA 1
ATOM 1490 C C . GLN A 1 193 ? 2.499 2.748 18.769 1.00 85.00 193 GLN A C 1
ATOM 1492 O O . GLN A 1 193 ? 2.314 3.244 17.667 1.00 85.00 193 GLN A O 1
ATOM 1497 N N . LYS A 1 194 ? 2.344 1.445 18.983 1.00 89.44 194 LYS A N 1
ATOM 1498 C CA . LYS A 1 194 ? 1.836 0.545 17.948 1.00 89.44 194 LYS A CA 1
ATOM 1499 C C . LYS A 1 194 ? 0.319 0.670 17.848 1.00 89.44 194 LYS A C 1
ATOM 1501 O O . LYS A 1 194 ? -0.355 0.803 18.873 1.00 89.44 194 LYS A O 1
ATOM 1506 N N . PHE A 1 195 ? -0.221 0.519 16.641 1.00 92.44 195 PHE A N 1
ATOM 1507 C CA . PHE A 1 195 ? -1.634 0.174 16.486 1.00 92.44 195 PHE A CA 1
ATOM 1508 C C . PHE A 1 195 ? -1.932 -1.123 17.234 1.00 92.44 195 PHE A C 1
ATOM 1510 O O . PHE A 1 195 ? -1.135 -2.059 17.227 1.00 92.44 195 PHE A O 1
ATOM 1517 N N . THR A 1 196 ? -3.069 -1.178 17.912 1.00 95.69 196 THR A N 1
ATOM 1518 C CA . THR A 1 196 ? -3.425 -2.328 18.751 1.00 95.69 196 THR A CA 1
ATOM 1519 C C . THR A 1 196 ? -4.458 -3.208 18.077 1.00 95.69 196 THR A C 1
ATOM 1521 O O . THR A 1 196 ? -4.432 -4.428 18.244 1.00 95.69 196 THR A O 1
ATOM 1524 N N . GLN A 1 197 ? -5.370 -2.601 17.318 1.00 97.31 197 GLN A N 1
ATOM 1525 C CA . GLN A 1 197 ? -6.479 -3.290 16.675 1.00 97.31 197 GLN A CA 1
ATOM 1526 C C . GLN A 1 197 ? -6.860 -2.615 15.357 1.00 97.31 197 GLN A C 1
ATOM 1528 O O . GLN A 1 197 ? -6.475 -1.479 15.084 1.00 97.31 197 GLN A O 1
ATOM 1533 N N . MET A 1 198 ? -7.671 -3.303 14.565 1.00 97.38 198 MET A N 1
ATOM 1534 C CA . MET A 1 198 ? -8.337 -2.742 13.395 1.00 97.38 198 MET A CA 1
ATOM 1535 C C . MET A 1 198 ? -9.777 -3.235 13.290 1.00 97.38 198 MET A C 1
ATOM 1537 O O . MET A 1 198 ? -10.122 -4.281 13.843 1.00 97.38 198 MET A O 1
ATOM 1541 N N . GLN A 1 199 ? -10.607 -2.485 12.572 1.00 98.00 199 GLN A N 1
ATOM 1542 C CA . GLN A 1 199 ? -12.022 -2.790 12.393 1.00 98.00 199 GLN A CA 1
ATOM 1543 C C . GLN A 1 199 ? -12.511 -2.322 11.023 1.00 98.00 199 GLN A C 1
ATOM 1545 O O . GLN A 1 199 ? -12.156 -1.226 10.588 1.00 98.00 199 GLN A O 1
ATOM 1550 N N . LEU A 1 200 ? -13.359 -3.126 10.378 1.00 98.19 200 LEU A N 1
ATOM 1551 C CA . LEU A 1 200 ? -14.164 -2.680 9.243 1.00 98.19 200 LEU A CA 1
ATOM 1552 C C . LEU A 1 200 ? -15.534 -2.179 9.708 1.00 98.19 200 LEU A C 1
ATOM 1554 O O . LEU A 1 200 ? -16.157 -2.768 10.590 1.00 98.19 200 LEU A O 1
ATOM 1558 N N . SER A 1 201 ? -16.032 -1.125 9.077 1.00 97.88 201 SER A N 1
ATOM 1559 C CA . SER A 1 201 ? -17.399 -0.632 9.239 1.00 97.88 201 SER A CA 1
ATOM 1560 C C . SER A 1 201 ? -17.973 -0.139 7.906 1.00 97.88 201 SER A C 1
ATOM 1562 O O . SER A 1 201 ? -17.251 -0.022 6.914 1.00 97.88 201 SER A O 1
ATOM 1564 N N . GLY A 1 202 ? -19.284 0.116 7.875 1.00 96.38 202 GLY A N 1
ATOM 1565 C CA . GLY A 1 202 ? -20.009 0.507 6.665 1.00 96.38 202 GLY A CA 1
ATOM 1566 C C . GLY A 1 202 ? -20.689 -0.678 5.973 1.00 96.38 202 GLY A C 1
ATOM 1567 O O . GLY A 1 202 ? -21.208 -1.579 6.634 1.00 96.38 202 GLY A O 1
ATOM 1568 N N . GLU A 1 203 ? -20.711 -0.675 4.643 1.00 95.81 203 GLU A N 1
ATOM 1569 C CA . GLU A 1 203 ? -21.426 -1.653 3.815 1.00 95.81 203 GLU A CA 1
ATOM 1570 C C . GLU A 1 203 ? -20.605 -2.937 3.597 1.00 95.81 203 GLU A C 1
ATOM 1572 O O . GLU A 1 203 ? -20.161 -3.253 2.497 1.00 95.81 203 GLU A O 1
ATOM 1577 N N . LEU A 1 204 ? -20.388 -3.708 4.666 1.00 96.38 204 LEU A N 1
ATOM 1578 C CA . LEU A 1 204 ? -19.512 -4.892 4.627 1.00 96.38 204 LEU A CA 1
ATOM 1579 C C . LEU A 1 204 ? -19.992 -5.993 3.670 1.00 96.38 204 LEU A C 1
ATOM 1581 O O . LEU A 1 204 ? -19.182 -6.790 3.205 1.00 96.38 204 LEU A O 1
ATOM 1585 N N . ALA A 1 205 ? -21.286 -6.016 3.338 1.00 95.19 205 ALA A N 1
ATOM 1586 C CA . ALA A 1 205 ? -21.858 -6.946 2.365 1.00 95.19 205 ALA A CA 1
ATOM 1587 C C . ALA A 1 205 ? -21.298 -6.757 0.941 1.00 95.19 205 ALA A C 1
ATOM 1589 O O . ALA A 1 205 ? -21.346 -7.692 0.146 1.00 95.19 205 ALA A O 1
ATOM 1590 N N . ALA A 1 206 ? -20.737 -5.585 0.628 1.00 95.62 206 ALA A N 1
ATOM 1591 C CA . ALA A 1 206 ? -20.070 -5.331 -0.646 1.00 95.62 206 ALA A CA 1
ATOM 1592 C C . ALA A 1 206 ? -18.680 -5.990 -0.748 1.00 95.62 206 ALA A C 1
ATOM 1594 O O . ALA A 1 206 ? -18.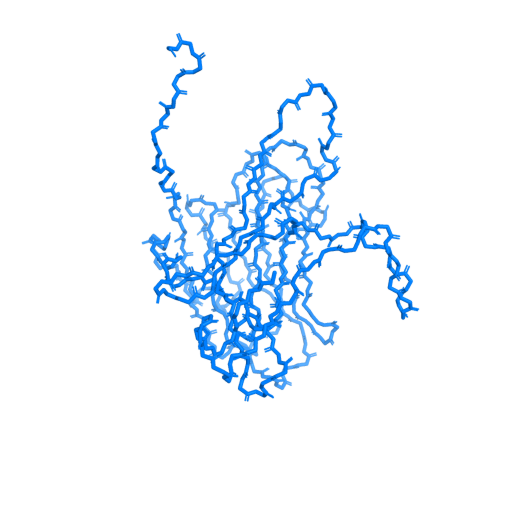101 -6.036 -1.834 1.00 95.62 206 ALA A O 1
ATOM 1595 N N . ILE A 1 207 ? -18.122 -6.504 0.355 1.00 96.88 207 ILE A N 1
ATOM 1596 C CA . ILE A 1 207 ? -16.834 -7.202 0.353 1.00 96.88 207 ILE A CA 1
ATOM 1597 C C . ILE A 1 207 ? -17.067 -8.662 -0.047 1.00 96.88 207 ILE A C 1
ATOM 1599 O O . ILE A 1 207 ? -17.584 -9.466 0.727 1.00 96.88 207 ILE A O 1
ATOM 1603 N N . THR A 1 208 ? -16.648 -9.018 -1.258 1.00 96.19 208 THR A N 1
ATOM 1604 C CA . THR A 1 208 ? -16.809 -10.362 -1.836 1.00 96.19 208 THR A CA 1
ATOM 1605 C C . THR A 1 208 ? -15.663 -11.308 -1.477 1.00 96.19 208 THR A C 1
ATOM 1607 O O . THR A 1 208 ? -15.781 -12.523 -1.632 1.00 96.19 208 THR A O 1
ATOM 1610 N N . GLY A 1 209 ? -14.557 -10.775 -0.953 1.00 96.12 209 GLY A N 1
ATOM 1611 C CA . GLY A 1 209 ? -13.431 -11.560 -0.463 1.00 96.12 209 GLY A CA 1
ATOM 1612 C C . GLY A 1 209 ? -12.501 -10.739 0.419 1.00 96.12 209 GLY A C 1
ATOM 1613 O O . GLY A 1 209 ? -12.314 -9.544 0.200 1.00 96.12 209 GLY A O 1
ATOM 1614 N N . ALA A 1 210 ? -11.900 -11.388 1.414 1.00 97.38 210 ALA A N 1
ATOM 1615 C CA . ALA A 1 210 ? -10.886 -10.773 2.255 1.00 97.38 210 ALA A CA 1
ATOM 1616 C C . ALA A 1 210 ? -9.818 -11.782 2.663 1.00 97.38 210 ALA A C 1
ATOM 1618 O O . ALA A 1 210 ? -10.136 -12.922 3.009 1.00 97.38 210 ALA A O 1
ATOM 1619 N N . ASP A 1 211 ? -8.575 -11.319 2.699 1.00 98.00 211 ASP A N 1
ATOM 1620 C CA . ASP A 1 211 ? -7.478 -11.995 3.372 1.00 98.00 211 ASP A CA 1
ATOM 1621 C C . ASP A 1 211 ? -6.691 -10.985 4.205 1.00 98.00 211 ASP A C 1
ATOM 1623 O O . ASP A 1 211 ? -6.558 -9.812 3.844 1.00 98.00 211 ASP A O 1
ATOM 1627 N N . VAL A 1 212 ? -6.218 -11.440 5.361 1.00 98.12 212 VAL A N 1
ATOM 1628 C CA . VAL A 1 212 ? -5.660 -10.571 6.392 1.00 98.12 212 VAL A CA 1
ATOM 1629 C C . VAL A 1 212 ? -4.474 -11.265 7.046 1.00 98.12 212 VAL A C 1
ATOM 1631 O O . VAL A 1 212 ? -4.593 -12.406 7.501 1.00 98.12 212 VAL A O 1
ATOM 1634 N N . TRP A 1 213 ? -3.347 -10.567 7.143 1.00 98.44 213 TRP A N 1
ATOM 1635 C CA . TRP A 1 213 ? -2.133 -11.064 7.788 1.00 98.44 213 TRP A CA 1
ATOM 1636 C C . TRP A 1 213 ? -1.545 -10.008 8.715 1.00 98.44 213 TRP A C 1
ATOM 1638 O O . TRP A 1 213 ? -1.568 -8.826 8.384 1.00 98.44 213 TRP A O 1
ATOM 1648 N N . SER A 1 214 ? -0.960 -10.414 9.843 1.00 97.75 214 SER A N 1
ATOM 1649 C CA . SER A 1 214 ? -0.000 -9.543 10.527 1.00 97.75 214 SER A CA 1
ATOM 1650 C C . SER A 1 214 ? 1.334 -9.575 9.793 1.00 97.75 214 SER A C 1
ATOM 1652 O O . SER A 1 214 ? 1.669 -10.569 9.141 1.00 97.75 214 SER A O 1
ATOM 1654 N N . LEU A 1 215 ? 2.125 -8.514 9.938 1.00 96.56 215 LEU A N 1
ATOM 1655 C CA . LEU A 1 215 ? 3.454 -8.437 9.335 1.00 96.56 215 LEU A CA 1
ATOM 1656 C C . LEU A 1 215 ? 4.543 -8.576 10.397 1.00 96.56 215 LEU A C 1
ATOM 1658 O O . LEU A 1 215 ? 4.380 -8.123 11.532 1.00 96.56 215 LEU A O 1
ATOM 1662 N N . LYS A 1 216 ? 5.663 -9.200 10.042 1.00 93.62 216 LYS A N 1
ATOM 1663 C CA . LYS A 1 216 ? 6.898 -9.157 10.838 1.00 93.62 216 LYS A CA 1
ATOM 1664 C C . LYS A 1 216 ? 7.745 -7.953 10.428 1.00 93.62 216 LYS A C 1
ATOM 1666 O O . LYS A 1 216 ? 7.516 -7.343 9.385 1.00 93.62 216 LYS A O 1
ATOM 1671 N N . ALA A 1 217 ? 8.729 -7.613 11.255 1.00 86.38 217 ALA A N 1
ATOM 1672 C CA . ALA A 1 217 ? 9.711 -6.601 10.889 1.00 86.38 217 ALA A CA 1
ATOM 1673 C C . ALA A 1 217 ? 10.512 -7.056 9.658 1.00 86.38 217 ALA A C 1
ATOM 1675 O O . ALA A 1 217 ? 10.864 -8.232 9.541 1.00 86.38 217 ALA A O 1
ATOM 1676 N N . ALA A 1 218 ? 10.815 -6.120 8.760 1.00 81.88 218 ALA A N 1
ATOM 1677 C CA . ALA A 1 218 ? 11.778 -6.368 7.700 1.00 81.88 218 ALA A CA 1
ATOM 1678 C C . ALA A 1 218 ? 13.183 -6.481 8.309 1.00 81.88 218 ALA A C 1
ATOM 1680 O O . ALA A 1 218 ? 13.574 -5.670 9.150 1.00 81.88 218 ALA A O 1
ATOM 1681 N N . GLU A 1 219 ? 13.957 -7.473 7.875 1.00 78.62 219 GLU A N 1
ATOM 1682 C CA . GLU A 1 219 ? 15.370 -7.551 8.234 1.00 78.62 219 GLU A CA 1
ATOM 1683 C C . GLU A 1 219 ? 16.179 -6.605 7.344 1.00 78.62 219 GLU A C 1
ATOM 1685 O O . GLU A 1 219 ? 16.381 -6.861 6.157 1.00 78.62 219 GLU A O 1
ATOM 1690 N N . MET A 1 220 ? 16.677 -5.515 7.925 1.00 71.31 220 MET A N 1
ATOM 1691 C CA . MET A 1 220 ? 17.621 -4.619 7.259 1.00 71.31 220 MET A CA 1
ATOM 1692 C C . MET A 1 220 ? 19.005 -5.274 7.254 1.00 71.31 220 MET A C 1
ATOM 1694 O O . MET A 1 220 ? 19.765 -5.171 8.217 1.00 71.31 220 MET A O 1
ATOM 1698 N N . ARG A 1 221 ? 19.327 -5.994 6.176 1.00 70.25 221 ARG A N 1
ATOM 1699 C CA . ARG A 1 221 ? 20.638 -6.628 5.988 1.00 70.25 221 ARG A CA 1
ATOM 1700 C C . ARG A 1 221 ? 21.554 -5.682 5.215 1.00 70.25 221 ARG A C 1
ATOM 1702 O O . ARG A 1 221 ? 21.332 -5.421 4.038 1.00 70.25 221 ARG A O 1
ATOM 1709 N N . GLY A 1 222 ? 22.599 -5.192 5.869 1.00 67.06 222 GLY A N 1
ATOM 1710 C CA . GLY A 1 222 ? 23.621 -4.347 5.258 1.00 67.06 222 GLY A CA 1
ATOM 1711 C C . GLY A 1 222 ? 24.949 -4.479 5.993 1.00 67.06 222 GLY A C 1
ATOM 1712 O O . GLY A 1 222 ? 24.987 -4.889 7.153 1.00 67.06 222 GLY A O 1
ATOM 1713 N N . LYS A 1 223 ? 26.054 -4.144 5.322 1.00 69.19 223 LYS A N 1
ATOM 1714 C CA . LYS A 1 223 ? 27.336 -3.956 6.007 1.00 69.19 223 LYS A CA 1
ATOM 1715 C C . LYS A 1 223 ? 27.324 -2.566 6.623 1.00 69.19 223 LYS A C 1
ATOM 1717 O O . LYS A 1 223 ? 27.321 -1.577 5.896 1.00 69.19 223 LYS A O 1
ATOM 1722 N N . TYR A 1 224 ? 27.307 -2.501 7.949 1.00 68.62 224 TYR A N 1
ATOM 1723 C CA . TYR A 1 224 ? 27.546 -1.247 8.647 1.00 68.62 224 TYR A CA 1
ATOM 1724 C C . TYR A 1 224 ? 29.006 -0.854 8.416 1.00 68.62 224 TYR A C 1
ATOM 1726 O O . TYR A 1 224 ? 29.914 -1.563 8.851 1.00 68.62 224 TYR A O 1
ATOM 1734 N N . ILE A 1 225 ? 29.238 0.236 7.688 1.00 67.00 225 ILE A N 1
ATOM 1735 C CA . ILE A 1 225 ? 30.557 0.864 7.657 1.00 67.00 225 ILE A CA 1
ATOM 1736 C C . ILE A 1 225 ? 30.605 1.732 8.905 1.00 67.00 225 ILE A C 1
ATOM 1738 O O . ILE A 1 225 ? 29.825 2.674 9.028 1.00 67.00 225 ILE A O 1
ATOM 1742 N N . ASN A 1 226 ? 31.461 1.371 9.861 1.00 65.00 226 ASN A N 1
ATOM 1743 C CA . ASN A 1 226 ? 31.669 2.203 11.034 1.00 65.00 226 ASN A CA 1
ATOM 1744 C C . ASN A 1 226 ? 32.312 3.518 10.562 1.00 65.00 226 ASN A C 1
ATOM 1746 O O . ASN A 1 226 ? 33.412 3.471 10.021 1.00 65.00 226 ASN A O 1
ATOM 1750 N N . PRO A 1 227 ? 31.677 4.686 10.748 1.00 61.34 227 PRO A N 1
ATOM 1751 C CA . PRO A 1 227 ? 32.246 5.953 10.292 1.00 61.34 227 PRO A CA 1
ATOM 1752 C C . PRO A 1 227 ? 33.546 6.342 11.021 1.00 61.34 227 PRO A C 1
ATOM 1754 O O . PRO A 1 227 ? 34.153 7.348 10.670 1.00 61.34 227 PRO A O 1
ATOM 1757 N N . GLN A 1 228 ? 33.972 5.571 12.030 1.00 62.72 228 GLN A N 1
ATOM 1758 C CA . GLN A 1 228 ? 35.240 5.752 12.744 1.00 62.72 228 GLN A CA 1
ATOM 1759 C C . GLN A 1 228 ? 36.342 4.734 12.388 1.00 62.72 228 GLN A C 1
ATOM 1761 O O . GLN A 1 228 ? 37.355 4.699 13.085 1.00 62.72 228 GLN A O 1
ATOM 1766 N N . SER A 1 229 ? 36.165 3.897 11.357 1.00 51.31 229 SER A N 1
ATOM 1767 C CA . SER A 1 229 ? 37.208 2.976 10.862 1.00 51.31 229 SER A CA 1
ATOM 1768 C C . SER A 1 229 ? 37.867 3.464 9.583 1.00 51.31 229 SER A C 1
ATOM 1770 O O . SER A 1 229 ? 37.091 3.817 8.666 1.00 51.31 229 SER A O 1
#

Foldseek 3Di:
DFWEPDDPPDPPIDDDDDDDDQQDADPVPRDTPPPDAQFDDKDWDQDPLGIKIKTWRDDPVLDDPPDDADTDIDAIWHFYQDPVSPFTATAHDPCVCVQFDDWWPVVCQLVFHKTWQPPLAKDKDWDFQPPDAKKKWKFFADPPFVVVGFTWMAHPVGIDGDQGDADRDDWDKDWDAPPNRSDIGIDTHHDDDGGTIMTMDMPSVRTPDMTMGHGDDDDPDDDDDDPVD

InterPro domains:
  IPR023296 Glycosyl hydrolase, five-bladed beta-propeller domain superfamily [G3DSA:2.115.10.20] (5-107)